Protein AF-L9KVP2-F1 (afdb_monomer_lite)

pLDDT: mean 78.22, std 13.35, range [39.62, 94.56]

Sequence (245 aa):
MLEKPQIRCQQQQQQQQYLAEVAMGKRYFCDYCDRSFQDNLHNRKKHLNGLQHLKAKKVWCQQQQQQQQYLAEVAMGKRYFCDYCDRSFQDNLHNRKKHLNGLQHLKAKKVWYDMFRDAAAILLDEQNKRPCRKFLLTGQCDFGSNCRFSHMSERDLQELSIQVEEERRAREWPVDTPELPEGHLEDWLEKRAKRLSSAPSSRAEPIRATIFQYPVGWPPIQELPPSLRAPPPGGWPLQPRVQWG

Secondary structure (DSSP, 8-state):
---HHHHHHHHHHHHHHHHHHHHH--EEE-TTT--EEE--HHHHHHHHTSHHHHHHHHHHHHHHHHHHHHHHHHHHT-EEEETTTTEEEE--HHHHHHHHTSHHHHHHHHHHHHHT--HHHHHHHHHHSPB-HHHHHHS--TTGGG-SSB---HHHHHHHHHHHHHHHHHHS------------HHHHHHHHHHHHHTS-S----------PPPPTTPPPGGGS-GGGSPPPTT-----S-----

Radius of gyration: 38.3 Å; chains: 1; bounding box: 75×84×81 Å

Structure (mmCIF, N/CA/C/O backbone):
data_AF-L9KVP2-F1
#
_entry.id   AF-L9KVP2-F1
#
loop_
_atom_site.group_PDB
_atom_site.id
_atom_site.type_symbol
_atom_site.label_atom_id
_atom_site.label_alt_id
_atom_site.label_comp_id
_atom_site.label_asym_id
_atom_site.label_entity_id
_atom_site.label_seq_id
_atom_site.pdbx_PDB_ins_code
_atom_site.Cartn_x
_atom_site.Cartn_y
_atom_site.Cartn_z
_atom_site.occupancy
_atom_site.B_iso_or_equiv
_atom_site.auth_seq_id
_atom_site.auth_comp_id
_atom_site.auth_asym_id
_atom_site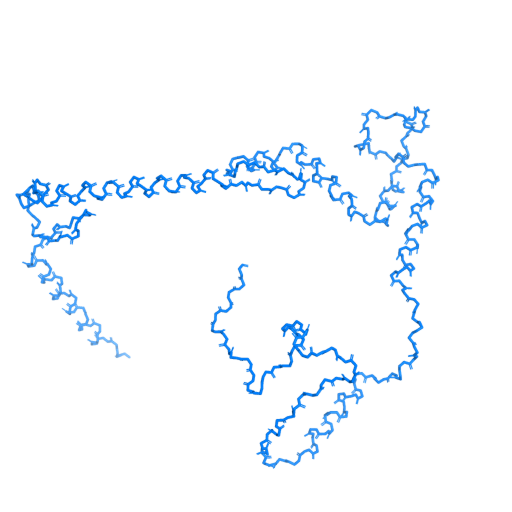.auth_atom_id
_atom_site.pdbx_PDB_model_num
ATOM 1 N N . MET A 1 1 ? 47.294 -45.982 -8.608 1.00 48.59 1 MET A N 1
ATOM 2 C CA . MET A 1 1 ? 48.243 -45.193 -9.433 1.00 48.59 1 MET A CA 1
ATOM 3 C C . MET A 1 1 ? 48.029 -45.424 -10.940 1.00 48.59 1 MET A C 1
ATOM 5 O O . MET A 1 1 ? 48.973 -45.783 -11.631 1.00 48.59 1 MET A O 1
ATOM 9 N N . LEU A 1 2 ? 46.826 -45.203 -11.489 1.00 52.97 2 LEU A N 1
ATOM 10 C CA . LEU A 1 2 ? 46.544 -45.444 -12.919 1.00 52.97 2 LEU A CA 1
ATOM 11 C C . LEU A 1 2 ? 45.488 -44.455 -13.465 1.00 52.97 2 LEU A C 1
ATOM 13 O O . LEU A 1 2 ? 44.390 -44.852 -13.809 1.00 52.97 2 LEU A O 1
ATOM 17 N N . GLU A 1 3 ? 45.813 -43.159 -13.541 1.00 52.47 3 GLU A N 1
ATOM 18 C CA . GLU A 1 3 ? 44.989 -42.139 -14.244 1.00 52.47 3 GLU A CA 1
ATOM 19 C C . GLU A 1 3 ? 45.808 -41.268 -15.221 1.00 52.47 3 GLU A C 1
ATOM 21 O O . GLU A 1 3 ? 45.330 -40.298 -15.799 1.00 52.47 3 GLU A O 1
ATOM 26 N N . LYS A 1 4 ? 47.080 -41.609 -15.449 1.00 57.09 4 LYS A N 1
ATOM 27 C CA . LYS A 1 4 ? 48.008 -40.778 -16.234 1.00 57.09 4 LYS A CA 1
ATOM 28 C C . LYS A 1 4 ? 47.908 -40.880 -17.776 1.00 57.09 4 LYS A C 1
ATOM 30 O O . LYS A 1 4 ? 48.329 -39.913 -18.413 1.00 57.09 4 LYS A O 1
ATOM 35 N N . PRO A 1 5 ? 47.409 -41.961 -18.420 1.00 58.31 5 PRO A N 1
ATOM 36 C CA . PRO A 1 5 ? 47.431 -42.045 -19.887 1.00 58.31 5 PRO A CA 1
ATOM 37 C C . PRO A 1 5 ? 46.291 -41.271 -20.571 1.00 58.31 5 PRO A C 1
ATOM 39 O O . PRO A 1 5 ? 46.521 -40.655 -21.611 1.00 58.31 5 PRO A O 1
ATOM 42 N N . GLN A 1 6 ? 45.095 -41.215 -19.972 1.00 58.62 6 GLN A N 1
ATOM 43 C CA . GLN A 1 6 ? 43.934 -40.525 -20.557 1.00 58.62 6 GLN A CA 1
ATOM 44 C C . GLN A 1 6 ? 44.118 -38.999 -20.583 1.00 58.62 6 GLN A C 1
ATOM 46 O O . GLN A 1 6 ? 43.814 -38.344 -21.579 1.00 58.62 6 GLN A O 1
ATOM 51 N N . ILE A 1 7 ? 44.715 -38.448 -19.521 1.00 60.34 7 ILE A N 1
ATOM 52 C CA . ILE A 1 7 ? 45.006 -37.014 -19.396 1.00 60.34 7 ILE A CA 1
ATOM 53 C C . ILE A 1 7 ? 46.050 -36.577 -20.436 1.00 60.34 7 ILE A C 1
ATOM 55 O O . ILE A 1 7 ? 45.895 -35.522 -21.044 1.00 60.34 7 ILE A O 1
ATOM 59 N N . ARG A 1 8 ? 47.074 -37.399 -20.725 1.00 65.19 8 ARG A N 1
ATOM 60 C CA . ARG A 1 8 ? 48.063 -37.082 -21.777 1.00 65.19 8 ARG A CA 1
ATOM 61 C C . ARG A 1 8 ? 47.457 -37.070 -23.174 1.00 65.19 8 ARG A C 1
ATOM 63 O O . ARG A 1 8 ? 47.829 -36.216 -23.968 1.00 65.19 8 ARG A O 1
ATOM 70 N N . CYS A 1 9 ? 46.534 -37.984 -23.473 1.00 69.62 9 CYS A N 1
ATOM 71 C CA . CYS A 1 9 ? 45.866 -38.024 -24.774 1.00 69.62 9 CYS A CA 1
ATOM 72 C C . CYS A 1 9 ? 44.975 -36.788 -24.985 1.00 69.62 9 CYS A C 1
ATOM 74 O O . CYS A 1 9 ? 45.052 -36.153 -26.036 1.00 69.62 9 CYS A O 1
ATOM 76 N N . GLN A 1 10 ? 44.220 -36.377 -23.958 1.00 74.50 10 GLN A N 1
ATOM 77 C CA . GLN A 1 10 ? 43.466 -35.118 -23.993 1.00 74.50 10 GLN A CA 1
ATOM 78 C C . GLN A 1 10 ? 44.378 -33.899 -24.141 1.00 74.50 10 GLN A C 1
ATOM 80 O O . GLN A 1 10 ? 44.091 -33.011 -24.939 1.00 74.50 10 GLN A O 1
ATOM 85 N N . GLN A 1 11 ? 45.497 -33.865 -23.418 1.00 79.00 11 GLN A N 1
ATOM 86 C CA . GLN A 1 11 ? 46.445 -32.755 -23.486 1.00 79.00 11 GLN A CA 1
ATOM 87 C C . GLN A 1 11 ? 47.134 -32.679 -24.859 1.00 79.00 11 GLN A C 1
ATOM 89 O O . GLN A 1 11 ? 47.330 -31.590 -25.390 1.00 79.00 11 GLN A O 1
ATOM 94 N N . GLN A 1 12 ? 47.418 -33.826 -25.482 1.00 78.56 12 GLN A N 1
ATOM 95 C CA . GLN A 1 12 ? 47.959 -33.909 -26.838 1.00 78.56 12 GLN A CA 1
ATOM 96 C C . GLN A 1 12 ? 46.925 -33.506 -27.901 1.00 78.56 12 GLN A C 1
ATOM 98 O O . GLN A 1 12 ? 47.279 -32.792 -28.837 1.00 78.56 12 GLN A O 1
ATOM 103 N N . GLN A 1 13 ? 45.650 -33.882 -27.744 1.00 80.19 13 GLN A N 1
ATOM 104 C CA . GLN A 1 13 ? 44.563 -33.396 -28.605 1.00 80.19 13 GLN A CA 1
ATOM 105 C C . GLN A 1 13 ? 44.370 -31.881 -28.484 1.00 80.19 13 GLN A C 1
ATOM 107 O O . GLN A 1 13 ? 44.275 -31.205 -29.505 1.00 80.19 13 GLN A O 1
ATOM 112 N N . GLN A 1 14 ? 44.376 -31.331 -27.267 1.00 78.88 14 GLN A N 1
ATOM 113 C CA . GLN A 1 14 ? 44.303 -29.882 -27.045 1.00 78.88 14 GLN A CA 1
ATOM 114 C C . GLN A 1 14 ? 45.510 -29.156 -27.646 1.00 78.88 14 GLN A C 1
ATOM 116 O O . GLN A 1 14 ? 45.356 -28.104 -28.260 1.00 78.88 14 GLN A O 1
ATOM 121 N N . GLN A 1 15 ? 46.710 -29.730 -27.530 1.00 78.81 15 GLN A N 1
ATOM 122 C CA . GLN A 1 15 ? 47.916 -29.159 -28.124 1.00 78.81 15 GLN A CA 1
ATOM 123 C C . GLN A 1 15 ? 47.862 -29.189 -29.658 1.00 78.81 15 GLN A C 1
ATOM 125 O O . GLN A 1 15 ? 48.240 -28.212 -30.298 1.00 78.81 15 GLN A O 1
ATOM 130 N N . GLN A 1 16 ? 47.345 -30.264 -30.259 1.00 77.69 16 GLN A N 1
ATOM 131 C CA . GLN A 1 16 ? 47.121 -30.344 -31.706 1.00 77.69 16 GLN A CA 1
ATOM 132 C C . GLN A 1 16 ? 46.038 -29.365 -32.183 1.00 77.69 16 GLN A C 1
ATOM 134 O O . GLN A 1 16 ? 46.227 -28.723 -33.214 1.00 77.69 16 GLN A O 1
ATOM 139 N N . GLN A 1 17 ? 44.945 -29.196 -31.430 1.00 75.38 17 GLN A N 1
ATOM 140 C CA . GLN A 1 17 ? 43.909 -28.194 -31.712 1.00 75.38 17 GLN A CA 1
ATOM 141 C C . GLN A 1 17 ? 44.468 -26.770 -31.639 1.00 75.38 17 GLN A C 1
ATOM 143 O O . GLN A 1 17 ? 44.282 -25.997 -32.572 1.00 75.38 17 GLN A O 1
ATOM 148 N N . TYR A 1 18 ? 45.232 -26.450 -30.594 1.00 74.12 18 TYR A N 1
ATOM 149 C CA . TYR A 1 18 ? 45.905 -25.160 -30.454 1.00 74.12 18 TYR A CA 1
ATOM 150 C C . TYR A 1 18 ? 46.890 -24.899 -31.601 1.00 74.12 18 TYR A C 1
ATOM 152 O O . TYR A 1 18 ? 46.884 -23.823 -32.192 1.00 74.12 18 TYR A O 1
ATOM 160 N N . LEU A 1 19 ? 47.707 -25.889 -31.976 1.00 76.00 19 LEU A N 1
ATOM 161 C CA . LEU A 1 19 ? 48.617 -25.765 -33.118 1.00 76.00 19 LEU A CA 1
ATOM 162 C C . LEU A 1 19 ? 47.857 -25.572 -34.441 1.00 76.00 19 LEU A C 1
ATOM 164 O O . LEU A 1 19 ? 48.309 -24.798 -35.282 1.00 76.00 19 LEU A O 1
ATOM 168 N N . ALA A 1 20 ? 46.694 -26.209 -34.614 1.00 70.75 20 ALA A N 1
ATOM 169 C CA . ALA A 1 20 ? 45.824 -26.002 -35.771 1.00 70.75 20 ALA A CA 1
ATOM 170 C C . ALA A 1 20 ? 45.182 -24.599 -35.785 1.00 70.75 20 ALA A C 1
ATOM 172 O O . ALA A 1 20 ? 45.118 -23.967 -36.839 1.00 70.75 20 ALA A O 1
ATOM 173 N N . GLU A 1 21 ? 44.757 -24.073 -34.633 1.00 70.25 21 GLU A N 1
ATOM 174 C CA . GLU A 1 21 ? 44.259 -22.696 -34.490 1.00 70.25 21 GLU A CA 1
ATOM 175 C C . GLU A 1 21 ? 45.354 -21.658 -34.775 1.00 70.25 21 GLU A C 1
ATOM 177 O O . GLU A 1 21 ? 45.121 -20.679 -35.487 1.00 70.25 21 GLU A O 1
ATOM 182 N N . VAL A 1 22 ? 46.572 -21.900 -34.285 1.00 68.06 22 VAL A N 1
ATOM 183 C CA . VAL A 1 22 ? 47.749 -21.066 -34.563 1.00 68.06 22 VAL A CA 1
ATOM 184 C C . VAL A 1 22 ? 48.131 -21.135 -36.048 1.00 68.06 22 VAL A C 1
ATOM 186 O O . VAL A 1 22 ? 48.466 -20.103 -36.632 1.00 68.06 22 VAL A O 1
ATOM 189 N N . ALA A 1 23 ? 48.009 -22.304 -36.688 1.00 66.88 23 ALA A N 1
ATOM 190 C CA . ALA A 1 23 ? 48.272 -22.490 -38.118 1.00 66.88 23 ALA A CA 1
ATOM 191 C C . ALA A 1 23 ? 47.220 -21.826 -39.031 1.00 66.88 23 ALA A C 1
ATOM 193 O O . ALA A 1 23 ? 47.563 -21.370 -40.121 1.00 66.88 23 ALA A O 1
ATOM 194 N N . MET A 1 24 ? 45.955 -21.727 -38.598 1.00 64.88 24 MET A N 1
ATOM 195 C CA . MET A 1 24 ? 44.873 -21.064 -39.350 1.00 64.88 24 MET A CA 1
ATOM 196 C C . MET A 1 24 ? 44.877 -19.526 -39.228 1.00 64.88 24 MET A C 1
ATOM 198 O O . MET A 1 24 ? 44.175 -18.843 -39.982 1.00 64.88 24 MET A O 1
ATOM 202 N N . GLY A 1 25 ? 45.698 -18.966 -38.333 1.00 66.00 25 GLY A N 1
ATOM 203 C CA . GLY A 1 25 ? 45.794 -17.530 -38.076 1.00 66.00 25 GLY A CA 1
ATOM 204 C C . GLY A 1 25 ? 44.587 -16.970 -37.313 1.00 66.00 25 GLY A C 1
ATOM 205 O O . GLY A 1 25 ? 43.509 -17.561 -37.267 1.00 66.00 25 GLY A O 1
ATOM 206 N N . LYS A 1 26 ? 44.750 -15.789 -36.699 1.00 77.75 26 LYS A N 1
ATOM 207 C CA . LYS A 1 26 ? 43.643 -15.102 -36.010 1.00 77.75 26 LYS A CA 1
ATOM 208 C C . LYS A 1 26 ? 42.489 -14.890 -37.002 1.00 77.75 26 LYS A C 1
ATOM 210 O O . LYS A 1 26 ? 42.728 -14.567 -38.167 1.00 77.75 26 LYS A O 1
ATOM 215 N N . ARG A 1 27 ? 41.239 -15.076 -36.565 1.00 82.38 27 ARG A N 1
ATOM 216 C CA . ARG A 1 27 ? 40.033 -14.785 -37.360 1.00 82.38 27 ARG A CA 1
ATOM 217 C C . ARG A 1 27 ? 39.297 -13.594 -36.763 1.00 82.38 27 ARG A C 1
ATOM 219 O O . ARG A 1 27 ? 39.113 -13.521 -35.554 1.00 82.38 27 ARG A O 1
ATOM 226 N N . TYR A 1 28 ? 38.869 -12.672 -37.615 1.00 85.12 28 TYR A N 1
ATOM 227 C CA . TYR A 1 28 ? 38.010 -11.566 -37.224 1.00 85.12 28 TYR A CA 1
ATOM 228 C C . TYR A 1 28 ? 36.552 -12.009 -37.312 1.00 85.12 28 TYR A C 1
ATOM 230 O O . TYR A 1 28 ? 36.138 -12.536 -38.348 1.00 85.12 28 TYR A O 1
ATOM 238 N N . PHE A 1 29 ? 35.796 -11.776 -36.242 1.00 87.56 29 PHE A N 1
ATOM 239 C CA . PHE A 1 29 ? 34.356 -12.000 -36.163 1.00 87.56 29 PHE A CA 1
ATOM 240 C C . PHE A 1 29 ? 33.626 -10.656 -36.195 1.00 87.56 29 PHE A C 1
ATOM 242 O O . PHE A 1 29 ? 34.083 -9.686 -35.591 1.00 87.56 29 PHE A O 1
ATOM 249 N N . CYS A 1 30 ? 32.520 -10.584 -36.932 1.00 85.62 30 CYS A N 1
ATOM 250 C CA . CYS A 1 30 ? 31.735 -9.366 -37.056 1.00 85.62 30 CYS A CA 1
ATOM 251 C C . CYS A 1 30 ? 30.409 -9.460 -36.294 1.00 85.62 30 CYS A C 1
ATOM 253 O O . CYS A 1 30 ? 29.504 -10.162 -36.737 1.00 85.62 30 CYS A O 1
ATOM 255 N N . ASP A 1 31 ? 30.250 -8.631 -35.263 1.00 82.75 31 ASP A N 1
ATOM 256 C CA . ASP A 1 31 ? 29.069 -8.595 -34.379 1.00 82.75 31 ASP A CA 1
ATOM 257 C C . ASP A 1 31 ? 27.748 -8.189 -35.067 1.00 82.75 31 ASP A C 1
ATOM 259 O O . ASP A 1 31 ? 26.675 -8.298 -34.483 1.00 82.75 31 ASP A O 1
ATOM 263 N N . TYR A 1 32 ? 27.810 -7.688 -36.306 1.00 82.94 32 TYR A N 1
ATOM 264 C CA . TYR A 1 32 ? 26.637 -7.227 -37.061 1.00 82.94 32 TYR A CA 1
ATOM 265 C C . TYR A 1 32 ? 26.100 -8.260 -38.057 1.00 82.94 32 TYR A C 1
ATOM 267 O O . TYR A 1 32 ? 24.998 -8.088 -38.575 1.00 82.94 32 TYR A O 1
ATOM 275 N N . CYS A 1 33 ? 26.897 -9.266 -38.428 1.00 84.06 33 CYS A N 1
ATOM 276 C CA . CYS A 1 33 ? 26.514 -10.209 -39.487 1.00 84.06 33 CYS A CA 1
ATOM 277 C C . CYS A 1 33 ? 27.075 -11.627 -39.318 1.00 84.06 33 CYS A C 1
ATOM 279 O O . CYS A 1 33 ? 26.998 -12.413 -40.262 1.00 84.06 33 CYS A O 1
ATOM 281 N N . ASP A 1 34 ? 27.683 -11.925 -38.166 1.00 79.44 34 ASP A N 1
ATOM 282 C CA . ASP A 1 34 ? 28.222 -13.226 -37.742 1.00 79.44 34 ASP A CA 1
ATOM 283 C C . ASP A 1 34 ? 29.207 -13.895 -38.718 1.00 79.44 34 ASP A C 1
ATOM 285 O O . ASP A 1 34 ? 29.525 -15.083 -38.624 1.00 79.44 34 ASP A O 1
ATOM 289 N N . ARG A 1 35 ? 29.747 -13.129 -39.675 1.00 83.62 35 ARG A N 1
ATOM 290 C CA . ARG A 1 35 ? 30.755 -13.615 -40.622 1.00 83.62 35 ARG A CA 1
ATOM 291 C C . ARG A 1 35 ? 32.133 -13.596 -39.980 1.00 83.62 35 ARG A C 1
ATOM 293 O O . ARG A 1 35 ? 32.543 -12.593 -39.399 1.00 83.62 35 ARG A O 1
ATOM 300 N N . SER A 1 36 ? 32.876 -14.683 -40.179 1.00 86.88 36 SER A N 1
ATOM 301 C CA . SER A 1 36 ? 34.259 -14.814 -39.728 1.00 86.88 36 SER A CA 1
ATOM 302 C C . SER A 1 36 ? 35.227 -15.007 -40.893 1.00 86.88 36 SER A C 1
ATOM 304 O O . SER A 1 36 ? 35.016 -15.839 -41.776 1.00 86.88 36 SER A O 1
ATOM 306 N N . PHE A 1 37 ? 36.330 -14.266 -40.893 1.00 86.81 37 PHE A N 1
ATOM 307 C CA . PHE A 1 37 ? 37.356 -14.322 -41.943 1.00 86.81 37 PHE A CA 1
ATOM 308 C C . PHE A 1 37 ? 38.753 -14.118 -41.356 1.00 86.81 37 PHE A C 1
ATOM 310 O O . PHE A 1 37 ? 38.888 -13.784 -40.183 1.00 86.81 37 PHE A O 1
ATOM 317 N N . GLN A 1 38 ? 39.798 -14.344 -42.151 1.00 86.62 38 GLN A N 1
ATOM 318 C CA . GLN A 1 38 ? 41.177 -14.205 -41.684 1.00 86.62 38 GLN A CA 1
ATOM 319 C C . GLN A 1 38 ? 41.476 -12.767 -41.250 1.00 86.62 38 GLN A C 1
ATOM 321 O O . GLN A 1 38 ? 41.193 -11.806 -41.979 1.00 86.62 38 GLN A O 1
ATOM 326 N N . ASP A 1 39 ? 42.050 -12.641 -40.061 1.00 82.25 39 ASP A N 1
ATOM 327 C CA . ASP A 1 39 ? 42.182 -11.396 -39.333 1.00 82.25 39 ASP A CA 1
ATOM 328 C C . ASP A 1 39 ? 43.319 -10.507 -39.851 1.00 82.25 39 ASP A C 1
ATOM 330 O O . ASP A 1 39 ? 44.384 -10.395 -39.251 1.00 82.25 39 ASP A O 1
ATOM 334 N N . ASN A 1 40 ? 43.057 -9.845 -40.975 1.00 85.06 40 ASN A N 1
ATOM 335 C CA . ASN A 1 40 ? 43.957 -8.869 -41.571 1.00 85.06 40 ASN A CA 1
ATOM 336 C C . ASN A 1 40 ? 43.246 -7.523 -41.730 1.00 85.06 40 ASN A C 1
ATOM 338 O O . ASN A 1 40 ? 42.073 -7.466 -42.113 1.00 85.06 40 ASN A O 1
ATOM 342 N N . LEU A 1 41 ? 43.969 -6.419 -41.507 1.00 85.81 41 LEU A N 1
ATOM 343 C CA . LEU A 1 41 ? 43.429 -5.052 -41.587 1.00 85.81 41 LEU A CA 1
ATOM 344 C C . LEU A 1 41 ? 42.720 -4.781 -42.928 1.00 85.81 41 LEU A C 1
ATOM 346 O O . LEU A 1 41 ? 41.655 -4.163 -42.956 1.00 85.81 41 LEU A O 1
ATOM 350 N N . HIS A 1 42 ? 43.288 -5.277 -44.031 1.00 87.62 42 HIS A N 1
ATOM 351 C CA . HIS A 1 42 ? 42.698 -5.177 -45.367 1.00 87.62 42 HIS A CA 1
ATOM 352 C C . HIS A 1 42 ? 41.337 -5.885 -45.448 1.00 87.62 42 HIS A C 1
ATOM 354 O O . HIS A 1 42 ? 40.355 -5.287 -45.887 1.00 87.62 42 HIS A O 1
ATOM 360 N N . ASN A 1 43 ? 41.253 -7.126 -44.959 1.00 84.06 43 ASN A N 1
ATOM 361 C CA . ASN A 1 43 ? 40.024 -7.919 -44.971 1.00 84.06 43 ASN A CA 1
ATOM 362 C C . ASN A 1 43 ? 38.945 -7.292 -44.082 1.00 84.06 43 ASN A C 1
ATOM 364 O O . ASN A 1 43 ? 37.793 -7.195 -44.504 1.00 84.06 43 ASN A O 1
ATOM 368 N N . ARG A 1 44 ? 39.328 -6.785 -42.899 1.00 85.81 44 ARG A N 1
ATOM 369 C CA . ARG A 1 44 ? 38.421 -6.050 -42.004 1.00 85.81 44 ARG A CA 1
ATOM 370 C C . ARG A 1 44 ? 37.843 -4.824 -42.699 1.00 85.81 44 ARG A C 1
ATOM 372 O O . ARG A 1 44 ? 36.629 -4.676 -42.752 1.00 85.81 44 ARG A O 1
ATOM 379 N N . LYS A 1 45 ? 38.693 -3.972 -43.285 1.00 86.50 45 LYS A N 1
ATOM 380 C CA . LYS A 1 45 ? 38.245 -2.762 -43.996 1.00 86.50 45 LYS A CA 1
ATOM 381 C C . LYS A 1 45 ? 37.347 -3.099 -45.185 1.00 86.50 45 LYS A C 1
ATOM 383 O O . LYS A 1 45 ? 36.297 -2.486 -45.340 1.00 86.50 45 LYS A O 1
ATOM 388 N N . LYS A 1 46 ? 37.719 -4.094 -45.996 1.00 88.25 46 LYS A N 1
ATOM 389 C CA . LYS A 1 46 ? 36.917 -4.540 -47.145 1.00 88.25 46 LYS A CA 1
ATOM 390 C C . LYS A 1 46 ? 35.549 -5.073 -46.713 1.00 88.25 46 LYS A C 1
ATOM 392 O O . LYS A 1 46 ? 34.553 -4.792 -47.372 1.00 88.25 46 LYS A O 1
ATOM 397 N N . HIS A 1 47 ? 35.496 -5.807 -45.604 1.00 88.25 47 HIS A N 1
ATOM 398 C CA . HIS A 1 47 ? 34.251 -6.301 -45.032 1.00 88.25 47 HIS A CA 1
ATOM 399 C C . HIS A 1 47 ? 33.382 -5.165 -44.477 1.00 88.25 47 HIS A C 1
ATOM 401 O O . HIS A 1 47 ? 32.239 -5.033 -44.901 1.00 88.25 47 HIS A O 1
ATOM 407 N N . LEU A 1 48 ? 33.931 -4.320 -43.594 1.00 85.12 48 LEU A N 1
ATOM 408 C CA . LEU A 1 48 ? 33.212 -3.218 -42.938 1.00 85.12 48 LEU A CA 1
ATOM 409 C C . LEU A 1 48 ? 32.675 -2.183 -43.942 1.00 85.12 48 LEU A C 1
ATOM 411 O O . LEU A 1 48 ? 31.583 -1.650 -43.757 1.00 85.12 48 LEU A O 1
ATOM 415 N N . ASN A 1 49 ? 33.411 -1.938 -45.030 1.00 87.25 49 ASN A N 1
ATOM 416 C CA . ASN A 1 49 ? 32.992 -1.034 -46.107 1.00 87.25 49 ASN A CA 1
ATOM 417 C C . ASN A 1 49 ? 32.127 -1.727 -47.175 1.00 87.25 49 ASN A C 1
ATOM 419 O O . ASN A 1 49 ? 31.654 -1.082 -48.109 1.00 87.25 49 ASN A O 1
ATOM 423 N N . GLY A 1 50 ? 31.926 -3.043 -47.075 1.00 87.62 50 GLY A N 1
ATOM 424 C CA . GLY A 1 50 ? 31.132 -3.805 -48.025 1.00 87.62 50 GLY A CA 1
ATOM 425 C C . GLY A 1 50 ? 29.646 -3.468 -47.919 1.00 87.62 50 GLY A C 1
ATOM 426 O O . GLY A 1 50 ? 29.085 -3.397 -46.826 1.00 87.62 50 GLY A O 1
ATOM 427 N N . LEU A 1 51 ? 28.968 -3.346 -49.063 1.00 87.06 51 LEU A N 1
ATOM 428 C CA . LEU A 1 51 ? 27.529 -3.047 -49.124 1.00 87.06 51 LEU A CA 1
ATOM 429 C C . LEU A 1 51 ? 26.675 -4.025 -48.301 1.00 87.06 51 LEU A C 1
ATOM 431 O O . LEU A 1 51 ? 25.695 -3.614 -47.687 1.00 87.06 51 LEU A O 1
ATOM 435 N N . GLN A 1 52 ? 27.048 -5.309 -48.265 1.00 83.25 52 GLN A N 1
ATOM 436 C CA . GLN A 1 52 ? 26.349 -6.320 -47.463 1.00 83.25 52 GLN A CA 1
ATOM 437 C C . GLN A 1 52 ? 26.483 -6.054 -45.957 1.00 83.25 52 GLN A C 1
ATOM 439 O O . GLN A 1 52 ? 25.487 -6.130 -45.244 1.00 83.25 52 GLN A O 1
ATOM 444 N N . HIS A 1 53 ? 27.677 -5.683 -45.483 1.00 87.44 53 HIS A N 1
ATOM 445 C CA . HIS A 1 53 ? 27.895 -5.332 -44.080 1.00 87.44 53 HIS A CA 1
ATOM 446 C C . HIS A 1 53 ? 27.168 -4.033 -43.719 1.00 87.44 53 HIS A C 1
ATOM 448 O O . HIS A 1 53 ? 26.485 -3.981 -42.705 1.00 87.44 53 HIS A O 1
ATOM 454 N N . LEU A 1 54 ? 27.236 -3.001 -44.566 1.00 87.12 54 LEU A N 1
ATOM 455 C CA . LEU A 1 54 ? 26.536 -1.734 -44.327 1.00 87.12 54 LEU A CA 1
ATOM 456 C C . LEU A 1 54 ? 25.010 -1.914 -44.259 1.00 87.12 54 LEU A C 1
ATOM 458 O O . LEU A 1 54 ? 24.359 -1.287 -43.425 1.00 87.12 54 LEU A O 1
ATOM 462 N N . LYS A 1 55 ? 24.435 -2.787 -45.100 1.00 87.25 55 LYS A N 1
ATOM 463 C CA . LYS A 1 55 ? 23.012 -3.159 -45.028 1.00 87.25 55 LYS A CA 1
ATOM 464 C C . LYS A 1 55 ? 22.689 -3.901 -43.730 1.00 87.25 55 LYS A C 1
ATOM 466 O O . LYS A 1 55 ? 21.761 -3.497 -43.037 1.00 87.25 55 LYS A O 1
ATOM 471 N N . ALA A 1 56 ? 23.474 -4.921 -43.377 1.00 85.44 56 ALA A N 1
ATOM 472 C CA . ALA A 1 56 ? 23.297 -5.667 -42.130 1.00 85.44 56 ALA A CA 1
ATOM 473 C C . ALA A 1 56 ? 23.405 -4.750 -40.899 1.00 85.44 56 ALA A C 1
ATOM 475 O O . ALA A 1 56 ? 22.538 -4.773 -40.034 1.00 85.44 56 ALA A O 1
ATOM 476 N N . LYS A 1 57 ? 24.391 -3.846 -40.880 1.00 85.88 57 LYS A N 1
ATOM 477 C CA . LYS A 1 57 ? 24.585 -2.847 -39.825 1.00 85.88 57 LYS A CA 1
ATOM 478 C C . LYS A 1 57 ? 23.396 -1.894 -39.687 1.00 85.88 57 LYS A C 1
ATOM 480 O O . LYS A 1 57 ? 23.006 -1.581 -38.566 1.00 85.88 57 LYS A O 1
ATOM 485 N N . LYS A 1 58 ? 22.804 -1.437 -40.800 1.00 87.62 58 LYS A N 1
ATOM 486 C CA . LYS A 1 58 ? 21.593 -0.595 -40.770 1.00 87.62 58 LYS A CA 1
ATOM 487 C C . LYS A 1 58 ? 20.401 -1.336 -40.164 1.00 87.62 58 LYS A C 1
ATOM 489 O O . LYS A 1 58 ? 19.745 -0.777 -39.294 1.00 87.62 58 LYS A O 1
ATOM 494 N N . VAL A 1 59 ? 20.158 -2.579 -40.588 1.00 88.50 59 VAL A N 1
ATOM 495 C CA . VAL A 1 59 ? 19.067 -3.412 -40.051 1.00 88.50 59 VAL A CA 1
ATOM 496 C C . VAL A 1 59 ? 19.281 -3.688 -38.566 1.00 88.50 59 VAL A C 1
ATOM 498 O O . VAL A 1 59 ? 18.373 -3.476 -37.773 1.00 88.50 59 VAL A O 1
ATOM 501 N N . TRP A 1 60 ? 20.494 -4.074 -38.175 1.00 87.69 60 TRP A N 1
ATOM 502 C CA . TRP A 1 60 ? 20.851 -4.328 -36.780 1.00 87.69 60 TRP A CA 1
ATOM 503 C C . TRP A 1 60 ? 20.656 -3.084 -35.901 1.00 87.69 60 TRP A C 1
ATOM 505 O O . TRP A 1 60 ? 20.054 -3.166 -34.835 1.00 87.69 60 TRP A O 1
ATOM 515 N N . CYS A 1 61 ? 21.080 -1.906 -36.374 1.00 86.62 61 CYS A N 1
ATOM 516 C CA . CYS A 1 61 ? 20.897 -0.644 -35.653 1.00 86.62 61 CYS A CA 1
ATOM 517 C C . CYS A 1 61 ? 19.412 -0.257 -35.526 1.00 86.62 61 CYS A C 1
ATOM 519 O O . CYS A 1 61 ? 18.972 0.142 -34.450 1.00 86.62 61 CYS A O 1
ATOM 521 N N . GLN A 1 62 ? 18.623 -0.443 -36.590 1.00 89.75 62 GLN A N 1
ATOM 522 C CA . GLN A 1 62 ? 17.176 -0.214 -36.573 1.00 89.75 62 GLN A CA 1
ATOM 523 C C . GLN A 1 62 ? 16.454 -1.181 -35.621 1.00 89.75 62 GLN A C 1
ATOM 525 O O . GLN A 1 62 ? 15.600 -0.761 -34.842 1.00 89.75 62 GLN A O 1
ATOM 530 N N . GLN A 1 63 ? 16.822 -2.463 -35.644 1.00 89.00 63 GLN A N 1
ATOM 531 C CA . GLN A 1 63 ? 16.270 -3.491 -34.763 1.00 89.00 63 GLN A CA 1
ATOM 532 C C . GLN A 1 63 ? 16.604 -3.205 -33.296 1.00 89.00 63 GLN A C 1
ATOM 534 O O . GLN A 1 63 ? 15.737 -3.319 -32.432 1.00 89.00 63 GLN A O 1
ATOM 539 N N . GLN A 1 64 ? 17.831 -2.769 -33.008 1.00 86.19 64 GLN A N 1
ATOM 540 C CA . GLN A 1 64 ? 18.219 -2.406 -31.650 1.00 86.19 64 GLN A CA 1
ATOM 541 C C . GLN A 1 64 ? 17.495 -1.146 -31.157 1.00 86.19 64 GLN A C 1
ATOM 543 O O . GLN A 1 64 ? 17.116 -1.081 -29.989 1.00 86.19 64 GLN A O 1
ATOM 548 N N . GLN A 1 65 ? 17.230 -0.178 -32.039 1.00 88.44 65 GLN A N 1
ATOM 549 C CA . GLN A 1 65 ? 16.418 0.992 -31.703 1.00 88.44 65 GLN A CA 1
ATOM 550 C C . GLN A 1 65 ? 14.960 0.612 -31.402 1.00 88.44 65 GLN A C 1
ATOM 552 O O . GLN A 1 65 ? 14.419 1.065 -30.395 1.00 88.44 65 GLN A O 1
ATOM 557 N N . GLN A 1 66 ? 14.350 -0.266 -32.208 1.00 86.94 66 GLN A N 1
ATOM 558 C CA . GLN A 1 66 ? 13.006 -0.799 -31.938 1.00 86.94 66 GLN A CA 1
ATOM 559 C C . GLN A 1 66 ? 12.954 -1.574 -30.616 1.00 86.94 66 GLN A C 1
ATOM 561 O O . GLN A 1 66 ? 12.021 -1.403 -29.836 1.00 86.94 66 GLN A O 1
ATOM 566 N N . GLN A 1 67 ? 13.976 -2.382 -30.319 1.00 86.25 67 GLN A N 1
ATOM 567 C CA . GLN A 1 67 ? 14.059 -3.118 -29.058 1.00 86.25 67 GLN A CA 1
ATOM 568 C C . GLN A 1 67 ? 14.183 -2.175 -27.852 1.00 86.25 67 GLN A C 1
ATOM 570 O O . GLN A 1 67 ? 13.523 -2.391 -26.838 1.00 86.25 67 GLN A O 1
ATOM 575 N N . GLN A 1 68 ? 14.991 -1.115 -27.955 1.00 83.69 68 GLN A N 1
ATOM 576 C CA . GLN A 1 68 ? 15.098 -0.101 -26.902 1.00 83.69 68 GLN A CA 1
ATOM 577 C C . GLN A 1 68 ? 13.789 0.674 -26.711 1.00 83.69 68 GLN A C 1
ATOM 579 O O . GLN A 1 68 ? 13.400 0.912 -25.570 1.00 83.69 68 GLN A O 1
ATOM 584 N N . GLN A 1 69 ? 13.092 1.025 -27.796 1.00 83.25 69 GLN A N 1
ATOM 585 C CA . GLN A 1 69 ? 11.773 1.663 -27.733 1.00 83.25 69 GLN A CA 1
ATOM 586 C C . GLN A 1 69 ? 10.746 0.756 -27.047 1.00 83.25 69 GLN A C 1
ATOM 588 O O . GLN A 1 69 ? 10.117 1.189 -26.088 1.00 83.25 69 GLN A O 1
ATOM 593 N N . TYR A 1 70 ? 10.660 -0.518 -27.438 1.00 82.94 70 TYR A N 1
ATOM 594 C CA . TYR A 1 70 ? 9.786 -1.501 -26.791 1.00 82.94 70 TYR A CA 1
ATOM 595 C C . TYR A 1 70 ? 10.092 -1.656 -25.294 1.00 82.94 70 TYR A C 1
ATOM 597 O O . TYR A 1 70 ? 9.189 -1.626 -24.461 1.00 82.94 70 TYR A O 1
ATOM 605 N N . LEU A 1 71 ? 11.371 -1.776 -24.919 1.00 81.88 71 LEU A N 1
ATOM 606 C CA . LEU A 1 71 ? 11.765 -1.861 -23.510 1.00 81.88 71 LEU A CA 1
ATOM 607 C C . LEU A 1 71 ? 11.417 -0.583 -22.735 1.00 81.88 71 LEU A C 1
ATOM 609 O O . LEU A 1 71 ? 11.006 -0.675 -21.579 1.00 81.88 71 LEU A O 1
ATOM 613 N N . ALA A 1 72 ? 11.552 0.591 -23.354 1.00 76.00 72 ALA A N 1
ATOM 614 C CA . ALA A 1 72 ? 11.166 1.862 -22.753 1.00 76.00 72 ALA A CA 1
ATOM 615 C C . ALA A 1 72 ? 9.641 1.979 -22.585 1.00 76.00 72 ALA A C 1
ATOM 617 O O . ALA A 1 72 ? 9.188 2.383 -21.517 1.00 76.00 72 ALA A O 1
ATOM 618 N N . GLU A 1 73 ? 8.848 1.572 -23.577 1.00 73.75 73 GLU A N 1
ATOM 619 C CA . GLU A 1 73 ? 7.380 1.520 -23.501 1.00 73.75 73 GLU A CA 1
ATOM 620 C C . GLU A 1 73 ? 6.909 0.563 -22.398 1.00 73.75 73 GLU A C 1
ATOM 622 O O . GLU A 1 73 ? 6.109 0.936 -21.536 1.00 73.75 73 GLU A O 1
ATOM 627 N N . VAL A 1 74 ? 7.480 -0.644 -22.350 1.00 69.38 74 VAL A N 1
ATOM 628 C CA . VAL A 1 74 ? 7.205 -1.635 -21.300 1.00 69.38 74 VAL A CA 1
ATOM 629 C C . VAL A 1 74 ? 7.643 -1.128 -19.922 1.00 69.38 74 VAL A C 1
ATOM 631 O O . VAL A 1 74 ? 6.985 -1.423 -18.925 1.00 69.38 74 VAL A O 1
ATOM 634 N N . ALA A 1 75 ? 8.726 -0.355 -19.829 1.00 64.81 75 ALA A N 1
ATOM 635 C CA . ALA A 1 75 ? 9.167 0.252 -18.574 1.00 64.81 75 ALA A CA 1
ATOM 636 C C . ALA A 1 75 ? 8.272 1.425 -18.133 1.00 64.81 75 ALA A C 1
ATOM 638 O O . ALA A 1 75 ? 8.002 1.558 -16.940 1.00 64.81 75 ALA A O 1
ATOM 639 N N . MET A 1 76 ? 7.766 2.244 -19.064 1.00 64.44 76 MET A N 1
ATOM 640 C CA . MET A 1 76 ? 6.857 3.358 -18.755 1.00 64.44 76 MET A CA 1
ATOM 641 C C . MET A 1 76 ? 5.480 2.896 -18.253 1.00 64.44 76 MET A C 1
ATOM 643 O O . MET A 1 76 ? 4.811 3.653 -17.552 1.00 64.44 76 MET A O 1
ATOM 647 N N . GLY A 1 77 ? 5.071 1.660 -18.558 1.00 63.94 77 GLY A N 1
ATOM 648 C CA . GLY A 1 77 ? 3.797 1.084 -18.113 1.00 63.94 77 GLY A CA 1
ATOM 649 C C . GLY A 1 77 ? 3.811 0.418 -16.731 1.00 63.94 77 GLY A C 1
ATOM 650 O O . GLY A 1 77 ? 2.742 0.121 -16.194 1.00 63.94 77 GLY A O 1
ATOM 651 N N . LYS A 1 78 ? 4.980 0.174 -16.121 1.00 76.00 78 LYS A N 1
ATOM 652 C CA . LYS A 1 78 ? 5.041 -0.486 -14.806 1.00 76.00 78 LYS A CA 1
ATOM 653 C C . LYS A 1 78 ? 4.679 0.524 -13.723 1.00 76.00 78 LYS A C 1
ATOM 655 O O . LYS A 1 78 ? 5.387 1.506 -13.506 1.00 76.00 78 LYS A O 1
ATOM 660 N N . ARG A 1 79 ? 3.542 0.312 -13.063 1.00 84.75 79 ARG A N 1
ATOM 661 C CA . ARG A 1 79 ? 3.087 1.114 -11.922 1.00 84.75 79 ARG A CA 1
ATOM 662 C C . ARG A 1 79 ? 3.236 0.306 -10.645 1.00 84.75 79 ARG A C 1
ATOM 664 O O . ARG A 1 79 ? 2.825 -0.846 -10.592 1.00 84.75 79 ARG A O 1
ATOM 671 N N . TYR A 1 80 ? 3.803 0.930 -9.622 1.00 89.31 80 TYR A N 1
ATOM 672 C CA . TYR A 1 80 ? 3.901 0.361 -8.293 1.00 89.31 80 TYR A CA 1
ATOM 673 C C . TYR A 1 80 ? 2.624 0.675 -7.529 1.00 89.31 80 TYR A C 1
ATOM 675 O O . TYR A 1 80 ? 2.253 1.847 -7.409 1.00 89.31 80 TYR A O 1
ATOM 683 N N . PHE A 1 81 ? 1.986 -0.363 -6.999 1.00 92.75 81 PHE A N 1
ATOM 684 C CA . PHE A 1 81 ? 0.869 -0.249 -6.073 1.00 92.75 81 PHE A CA 1
ATOM 685 C C . PHE A 1 81 ? 1.350 -0.486 -4.642 1.00 92.75 81 PHE A C 1
ATOM 687 O O . PHE A 1 81 ? 2.186 -1.353 -4.392 1.00 92.75 81 PHE A O 1
ATOM 694 N N . CYS A 1 82 ? 0.845 0.314 -3.707 1.00 94.50 82 CYS A N 1
ATOM 695 C CA . CYS A 1 82 ? 1.115 0.155 -2.287 1.00 94.50 82 CYS A CA 1
ATOM 696 C C . CYS A 1 82 ? -0.169 -0.188 -1.532 1.00 94.50 82 CYS A C 1
ATOM 698 O O . CYS A 1 82 ? -1.019 0.689 -1.378 1.00 94.50 82 CYS A O 1
ATOM 700 N N . ASP A 1 83 ? -0.241 -1.400 -0.984 1.00 92.88 83 ASP A N 1
ATOM 701 C CA . ASP A 1 83 ? -1.417 -1.921 -0.266 1.00 92.88 83 ASP A CA 1
ATOM 702 C C . ASP A 1 83 ? -1.716 -1.176 1.045 1.00 92.88 83 ASP A C 1
ATOM 704 O O . ASP A 1 83 ? -2.844 -1.135 1.514 1.00 92.88 83 ASP A O 1
ATOM 708 N N . TYR A 1 84 ? -0.708 -0.542 1.649 1.00 93.12 84 TYR A N 1
ATOM 709 C CA . TYR A 1 84 ? -0.894 0.225 2.885 1.00 93.12 84 TYR A CA 1
ATOM 710 C C . TYR A 1 84 ? -1.533 1.596 2.657 1.00 93.12 84 TYR A C 1
ATOM 712 O O . TYR A 1 84 ? -1.947 2.251 3.609 1.00 93.12 84 TYR A O 1
ATOM 720 N N . CYS A 1 85 ? -1.480 2.107 1.426 1.00 92.94 85 CYS A N 1
ATOM 721 C CA . CYS A 1 85 ? -1.861 3.484 1.113 1.00 92.94 85 CYS A CA 1
ATOM 722 C C . CYS A 1 85 ? -2.870 3.589 -0.033 1.00 92.94 85 CYS A C 1
ATOM 724 O O . CYS A 1 85 ? -3.239 4.714 -0.367 1.00 92.94 85 CYS A O 1
ATOM 726 N N . ASP A 1 86 ? -3.207 2.476 -0.690 1.00 90.38 86 ASP A N 1
ATOM 727 C CA . ASP A 1 86 ? -4.012 2.389 -1.915 1.00 90.38 86 ASP A CA 1
ATOM 728 C C . ASP A 1 86 ? -3.566 3.350 -3.027 1.00 90.38 86 ASP A C 1
ATOM 730 O O . ASP A 1 86 ? -4.351 3.864 -3.826 1.00 90.38 86 ASP A O 1
ATOM 734 N N . ARG A 1 87 ? -2.257 3.622 -3.092 1.00 88.12 87 ARG A N 1
ATOM 735 C CA . ARG A 1 87 ? -1.673 4.555 -4.063 1.00 88.12 87 ARG A CA 1
ATOM 736 C C . ARG A 1 87 ? -0.888 3.810 -5.118 1.00 88.12 87 ARG A C 1
ATOM 738 O O . ARG A 1 87 ? 0.015 3.037 -4.814 1.00 88.12 87 ARG A O 1
ATOM 745 N N . SER A 1 88 ? -1.201 4.141 -6.364 1.00 91.25 88 SER A N 1
ATOM 746 C CA . SER A 1 88 ? -0.476 3.672 -7.533 1.00 91.25 88 SER A CA 1
ATOM 747 C C . SER A 1 88 ? 0.344 4.808 -8.149 1.00 91.25 88 SER A C 1
ATOM 749 O O . SER A 1 88 ? -0.203 5.862 -8.486 1.00 91.25 88 SER A O 1
ATOM 751 N N . PHE A 1 89 ? 1.640 4.598 -8.358 1.00 88.81 89 PHE A N 1
ATOM 752 C CA . PHE A 1 89 ? 2.541 5.569 -8.995 1.00 88.81 89 PHE A CA 1
ATOM 753 C C . PHE A 1 89 ? 3.491 4.872 -9.970 1.00 88.81 89 PHE A C 1
ATOM 755 O O . PHE A 1 89 ? 3.511 3.651 -10.048 1.00 88.81 89 PHE A O 1
ATOM 762 N N . GLN A 1 90 ? 4.250 5.629 -10.761 1.00 89.12 90 GLN A N 1
ATOM 763 C CA . GLN A 1 90 ? 5.207 5.049 -11.705 1.00 89.12 90 GLN A CA 1
ATOM 764 C C . GLN A 1 90 ? 6.275 4.233 -10.962 1.00 89.12 90 GLN A C 1
ATOM 766 O O . GLN A 1 90 ? 6.948 4.766 -10.070 1.00 89.12 90 GLN A O 1
ATOM 771 N N . ASP A 1 91 ? 6.419 2.957 -11.328 1.00 84.75 91 ASP A N 1
ATOM 772 C CA . ASP A 1 91 ? 7.334 2.032 -10.668 1.00 84.75 91 ASP A CA 1
ATOM 773 C C . ASP A 1 91 ? 8.776 2.369 -11.034 1.00 84.75 91 ASP A C 1
ATOM 775 O O . ASP A 1 91 ? 9.273 2.095 -12.126 1.00 84.75 91 ASP A O 1
ATOM 779 N N . ASN A 1 92 ? 9.442 3.022 -10.094 1.00 85.38 92 ASN A N 1
ATOM 780 C CA . ASN A 1 92 ? 10.863 3.279 -10.140 1.00 85.38 92 ASN A CA 1
ATOM 781 C C . ASN A 1 92 ? 11.411 3.021 -8.738 1.00 85.38 92 ASN A C 1
ATOM 783 O O . ASN A 1 92 ? 10.799 3.434 -7.747 1.00 85.38 92 ASN A O 1
ATOM 787 N N . LEU A 1 93 ? 12.574 2.376 -8.642 1.00 87.12 93 LEU A N 1
ATOM 788 C CA . LEU A 1 93 ? 13.201 2.017 -7.369 1.00 87.12 93 LEU A CA 1
ATOM 789 C C . LEU A 1 93 ? 13.321 3.226 -6.428 1.00 87.12 93 LEU A C 1
ATOM 791 O O . LEU A 1 93 ? 13.041 3.129 -5.231 1.00 87.12 93 LEU A O 1
ATOM 795 N N . HIS A 1 94 ? 13.680 4.386 -6.983 1.00 88.56 94 HIS A N 1
ATOM 796 C CA . HIS A 1 94 ? 13.768 5.645 -6.242 1.00 88.56 94 HIS A CA 1
ATOM 797 C C . HIS A 1 94 ? 12.412 6.109 -5.707 1.00 88.56 94 HIS A C 1
ATOM 799 O O . HIS A 1 94 ? 12.290 6.437 -4.526 1.00 88.56 94 HIS A O 1
ATOM 805 N N . ASN A 1 95 ? 11.383 6.095 -6.557 1.00 89.00 95 ASN A N 1
ATOM 806 C CA . ASN A 1 95 ? 10.027 6.502 -6.188 1.00 89.00 95 ASN A CA 1
ATOM 807 C C . ASN A 1 95 ? 9.457 5.574 -5.116 1.00 89.00 95 ASN A C 1
ATOM 809 O O . ASN A 1 95 ? 8.908 6.048 -4.123 1.00 89.00 95 ASN A O 1
ATOM 813 N N . ARG A 1 96 ? 9.665 4.260 -5.265 1.00 91.31 96 ARG A N 1
ATOM 814 C CA . ARG A 1 96 ? 9.249 3.254 -4.287 1.00 91.31 96 ARG A CA 1
ATOM 815 C C . ARG A 1 96 ? 9.921 3.485 -2.941 1.00 91.31 96 ARG A C 1
ATOM 817 O O . ARG A 1 96 ? 9.237 3.561 -1.925 1.00 91.31 96 ARG A O 1
ATOM 824 N N . LYS A 1 97 ? 11.245 3.664 -2.920 1.00 92.25 97 LYS A N 1
ATOM 825 C CA . LYS A 1 97 ? 11.991 3.910 -1.677 1.00 92.25 97 LYS A CA 1
ATOM 826 C C . LYS A 1 97 ? 11.551 5.206 -0.996 1.00 92.25 97 LYS A C 1
ATOM 828 O O . LYS A 1 97 ? 11.352 5.218 0.218 1.00 92.25 97 LYS A O 1
ATOM 833 N N . LYS A 1 98 ? 11.362 6.284 -1.763 1.00 93.81 98 LYS A N 1
ATOM 834 C CA . LYS A 1 98 ? 10.840 7.554 -1.237 1.00 93.81 98 LYS A CA 1
ATOM 835 C C . LYS A 1 98 ? 9.426 7.413 -0.682 1.00 93.81 98 LYS A C 1
ATOM 837 O O . LYS A 1 98 ? 9.141 7.983 0.365 1.00 93.81 98 LYS A O 1
ATOM 842 N N . HIS A 1 99 ? 8.566 6.655 -1.357 1.00 94.50 99 HIS A N 1
ATOM 843 C CA . HIS A 1 99 ? 7.219 6.377 -0.881 1.00 94.50 99 HIS A CA 1
ATOM 844 C C . HIS A 1 99 ? 7.249 5.601 0.442 1.00 94.50 99 HIS A C 1
ATOM 846 O O . HIS A 1 99 ? 6.707 6.093 1.424 1.00 94.50 99 HIS A O 1
ATOM 852 N N . LEU A 1 100 ? 7.939 4.454 0.493 1.00 93.56 100 LEU A N 1
ATOM 853 C CA . LEU A 1 100 ? 7.985 3.570 1.667 1.00 93.56 100 LEU A CA 1
ATOM 854 C C . LEU A 1 100 ? 8.598 4.241 2.908 1.00 93.56 100 LEU A C 1
ATOM 856 O O . LEU A 1 100 ? 8.139 4.018 4.023 1.00 93.56 100 LEU A O 1
ATOM 860 N N . ASN A 1 101 ? 9.608 5.093 2.724 1.00 94.00 101 ASN A N 1
ATOM 861 C CA . ASN A 1 101 ? 10.238 5.822 3.831 1.00 94.00 101 ASN A CA 1
ATOM 862 C C . ASN A 1 101 ? 9.533 7.148 4.165 1.00 94.00 101 ASN A C 1
ATOM 864 O O . ASN A 1 101 ? 9.937 7.852 5.090 1.00 94.00 101 ASN A O 1
ATOM 868 N N . GLY A 1 102 ? 8.507 7.530 3.403 1.00 93.88 102 GLY A N 1
ATOM 869 C CA . GLY A 1 102 ? 7.780 8.772 3.618 1.00 93.88 102 GLY A CA 1
ATOM 870 C C . GLY A 1 102 ? 6.910 8.710 4.872 1.00 93.88 102 GLY A C 1
ATOM 871 O O . GLY A 1 102 ? 6.240 7.713 5.131 1.00 93.88 102 GLY A O 1
ATOM 872 N N . LEU A 1 103 ? 6.828 9.820 5.614 1.00 93.25 103 LEU A N 1
ATOM 873 C CA . LEU A 1 103 ? 5.977 9.921 6.810 1.00 93.25 103 LEU A CA 1
ATOM 874 C C . LEU A 1 103 ? 4.508 9.580 6.527 1.00 93.25 103 LEU A C 1
ATOM 876 O O . LEU A 1 103 ? 3.835 9.012 7.378 1.00 93.25 103 LEU A O 1
ATOM 880 N N . GLN A 1 104 ? 4.016 9.913 5.331 1.00 91.00 104 GLN A N 1
ATOM 881 C CA . GLN A 1 104 ? 2.653 9.583 4.911 1.00 91.00 104 GLN A CA 1
ATOM 882 C C . GLN A 1 104 ? 2.445 8.070 4.810 1.00 91.00 104 GLN A C 1
ATOM 884 O O . GLN A 1 104 ? 1.454 7.564 5.322 1.00 91.00 104 GLN A O 1
ATOM 889 N N . HIS A 1 105 ? 3.402 7.346 4.220 1.00 94.56 105 HIS A N 1
ATOM 890 C CA . HIS A 1 105 ? 3.352 5.88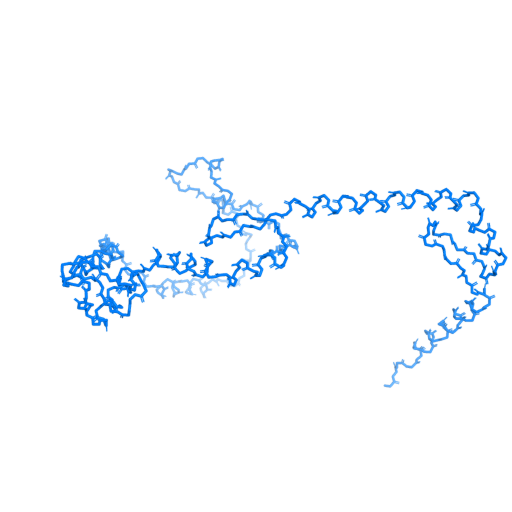9 4.167 1.00 94.56 105 HIS A CA 1
ATOM 891 C C . HIS A 1 105 ? 3.462 5.282 5.560 1.00 94.56 105 HIS A C 1
ATOM 893 O O . HIS A 1 105 ? 2.675 4.412 5.893 1.00 94.56 105 HIS A O 1
ATOM 899 N N . LEU A 1 106 ? 4.381 5.760 6.404 1.00 93.69 106 LEU A N 1
ATOM 900 C CA . LEU A 1 106 ? 4.521 5.249 7.771 1.00 93.69 106 LEU A CA 1
ATOM 901 C C . LEU A 1 106 ? 3.239 5.441 8.597 1.00 93.69 106 LEU A C 1
ATOM 903 O O . LEU A 1 106 ? 2.837 4.531 9.320 1.00 93.69 106 LEU A O 1
ATOM 907 N N . LYS A 1 107 ? 2.566 6.591 8.458 1.00 91.19 107 LYS A N 1
ATOM 908 C CA . LYS A 1 107 ? 1.261 6.845 9.089 1.00 91.19 107 LYS A CA 1
ATOM 909 C C . LYS A 1 107 ? 0.175 5.927 8.537 1.00 91.19 107 LYS A C 1
ATOM 911 O O . LYS A 1 107 ? -0.518 5.294 9.323 1.00 91.19 107 LYS A O 1
ATOM 916 N N . ALA A 1 108 ? 0.051 5.830 7.214 1.00 92.06 108 ALA A N 1
ATOM 917 C CA . ALA A 1 108 ? -0.935 4.966 6.569 1.00 92.06 108 ALA A CA 1
ATOM 918 C C . ALA A 1 108 ? -0.713 3.489 6.928 1.00 92.06 108 ALA A C 1
ATOM 920 O O . ALA A 1 108 ? -1.647 2.803 7.316 1.00 92.06 108 ALA A O 1
ATOM 921 N N . LYS A 1 109 ? 0.544 3.037 6.937 1.00 93.00 109 LYS A N 1
ATOM 922 C CA . LYS A 1 109 ? 0.958 1.710 7.397 1.00 93.00 109 LYS A CA 1
ATOM 923 C C . LYS A 1 109 ? 0.550 1.467 8.848 1.00 93.00 109 LYS A C 1
ATOM 925 O O . LYS A 1 109 ? -0.003 0.416 9.140 1.00 93.00 109 LYS A O 1
ATOM 930 N N . LYS A 1 110 ? 0.787 2.423 9.754 1.00 90.00 110 LYS A N 1
ATOM 931 C CA . LYS A 1 110 ? 0.346 2.308 11.153 1.00 90.00 110 LYS A CA 1
ATOM 932 C C . LYS A 1 110 ? -1.176 2.167 11.250 1.00 90.00 110 LYS A C 1
ATOM 934 O O . LYS A 1 110 ? -1.634 1.261 11.927 1.00 90.00 110 LYS A O 1
ATOM 939 N N . VAL A 1 111 ? -1.934 3.016 10.552 1.00 88.56 111 VAL A N 1
ATOM 940 C CA . VAL A 1 111 ? -3.408 2.954 10.523 1.00 88.56 111 VAL A CA 1
ATOM 941 C C . VAL A 1 111 ? -3.897 1.616 9.970 1.00 88.56 111 VAL A C 1
ATOM 943 O O . VAL A 1 111 ? -4.807 1.020 10.532 1.00 88.56 111 VAL A O 1
ATOM 946 N N . TRP A 1 112 ? -3.255 1.121 8.912 1.00 91.56 112 TRP A N 1
ATOM 947 C CA . TRP A 1 112 ? -3.561 -0.176 8.323 1.00 91.56 112 TRP A CA 1
ATOM 948 C C . TRP A 1 112 ? -3.421 -1.295 9.361 1.00 91.56 112 TRP A C 1
ATOM 950 O O . TRP A 1 112 ? -4.366 -2.042 9.564 1.00 91.56 112 TRP A O 1
ATOM 960 N N . TYR A 1 113 ? -2.303 -1.360 10.098 1.00 88.06 113 TYR A N 1
ATOM 961 C CA . TYR A 1 113 ? -2.143 -2.345 11.179 1.00 88.06 113 TYR A CA 1
ATOM 962 C C . TYR A 1 113 ? -3.082 -2.100 12.363 1.00 88.06 113 TYR A C 1
ATOM 964 O O . TYR A 1 113 ? -3.551 -3.062 12.961 1.00 88.06 113 TYR A O 1
ATOM 972 N N . ASP A 1 114 ? -3.370 -0.840 12.698 1.00 86.31 114 ASP A N 1
ATOM 973 C CA . ASP A 1 114 ? -4.306 -0.489 13.768 1.00 86.31 114 ASP A CA 1
ATOM 974 C C . ASP A 1 114 ? -5.721 -1.024 13.486 1.00 86.31 114 ASP A C 1
ATOM 976 O O . ASP A 1 114 ? -6.414 -1.396 14.427 1.00 86.31 114 ASP A O 1
ATOM 980 N N . MET A 1 115 ? -6.127 -1.122 12.216 1.00 84.12 115 MET A N 1
ATOM 981 C CA . MET A 1 115 ? -7.433 -1.656 11.809 1.00 84.12 115 MET A CA 1
ATOM 982 C C . MET A 1 115 ? -7.557 -3.178 11.986 1.00 84.12 115 MET A C 1
ATOM 984 O O . MET A 1 115 ? -8.665 -3.684 12.130 1.00 84.12 115 MET A O 1
ATOM 988 N N . PHE A 1 116 ? -6.433 -3.900 11.996 1.00 85.31 116 PHE A N 1
ATOM 989 C CA . PHE A 1 116 ? -6.379 -5.349 12.235 1.00 85.31 116 PHE A CA 1
ATOM 990 C C . PHE A 1 116 ? -5.887 -5.693 13.646 1.00 85.31 116 PHE A C 1
ATOM 992 O O . PHE A 1 116 ? -5.488 -6.830 13.891 1.00 85.31 116 PHE A O 1
ATOM 999 N N . ARG A 1 117 ? -5.850 -4.727 14.574 1.00 88.38 117 ARG A N 1
ATOM 1000 C CA . ARG A 1 117 ? -5.537 -5.034 15.972 1.00 88.38 117 ARG A CA 1
ATOM 1001 C C . ARG A 1 117 ? -6.734 -5.703 16.639 1.00 88.38 117 ARG A C 1
ATOM 1003 O O . ARG A 1 117 ? -7.832 -5.156 16.631 1.00 88.38 117 ARG A O 1
ATOM 1010 N N . ASP A 1 118 ? -6.476 -6.842 17.273 1.00 87.62 118 ASP A N 1
ATOM 1011 C CA . ASP A 1 118 ? -7.466 -7.551 18.080 1.00 87.62 118 ASP A CA 1
ATOM 1012 C C . ASP A 1 118 ? -7.971 -6.657 19.221 1.00 87.62 118 ASP A C 1
ATOM 1014 O O . ASP A 1 118 ? -7.181 -5.959 19.873 1.00 87.62 118 ASP A O 1
ATOM 1018 N N . ALA A 1 119 ? -9.274 -6.725 19.514 1.00 86.50 119 ALA A N 1
ATOM 1019 C CA . ALA A 1 119 ? -9.894 -5.940 20.584 1.00 86.50 119 ALA A CA 1
ATOM 1020 C C . ALA A 1 119 ? -9.183 -6.159 21.934 1.00 86.50 119 ALA A C 1
ATOM 1022 O O . ALA A 1 119 ? -8.971 -5.214 22.695 1.00 86.50 119 ALA A O 1
ATOM 1023 N N . ALA A 1 120 ? -8.710 -7.386 22.184 1.00 89.19 120 ALA A N 1
ATOM 1024 C CA . ALA A 1 120 ? -7.981 -7.750 23.398 1.00 89.19 120 ALA A CA 1
ATOM 1025 C C . ALA A 1 120 ? -6.633 -7.026 23.513 1.00 89.19 120 ALA A C 1
ATOM 1027 O O . ALA A 1 120 ? -6.261 -6.560 24.592 1.00 89.19 120 ALA A O 1
ATOM 1028 N N . ALA A 1 121 ? -5.912 -6.888 22.397 1.00 88.88 121 ALA A N 1
ATOM 1029 C CA . ALA A 1 121 ? -4.641 -6.175 22.361 1.00 88.88 121 ALA A CA 1
ATOM 1030 C C . ALA A 1 121 ? -4.841 -4.666 22.565 1.00 88.88 121 ALA A C 1
ATOM 1032 O O . ALA A 1 121 ? -4.065 -4.036 23.284 1.00 88.88 121 ALA A O 1
ATOM 1033 N N . ILE A 1 122 ? -5.898 -4.088 21.979 1.00 87.31 122 ILE A N 1
ATOM 1034 C CA . ILE A 1 122 ? -6.254 -2.674 22.183 1.00 87.31 122 ILE A CA 1
ATOM 1035 C C . ILE A 1 122 ? -6.590 -2.424 23.657 1.00 87.31 122 ILE A C 1
ATOM 1037 O O . ILE A 1 122 ? -6.063 -1.484 24.249 1.00 87.31 122 ILE A O 1
ATOM 1041 N N . LEU A 1 123 ? -7.406 -3.288 24.264 1.00 87.50 123 LEU A N 1
ATOM 1042 C CA . LEU A 1 123 ? -7.816 -3.168 25.662 1.00 87.50 123 LEU A CA 1
ATOM 1043 C C . LEU A 1 123 ? -6.622 -3.216 26.616 1.00 87.50 123 LEU A C 1
ATOM 1045 O O . LEU A 1 123 ? -6.509 -2.371 27.503 1.00 87.50 123 LEU A O 1
ATOM 1049 N N . LEU A 1 124 ? -5.702 -4.158 26.406 1.00 88.94 124 LEU A N 1
ATOM 1050 C CA . LEU A 1 124 ? -4.495 -4.270 27.218 1.00 88.94 124 LEU A CA 1
ATOM 1051 C C . LEU A 1 124 ? -3.603 -3.024 27.090 1.00 88.94 124 LEU A C 1
ATOM 1053 O O . LEU A 1 124 ? -3.110 -2.504 28.092 1.00 88.94 124 LEU A O 1
ATOM 1057 N N . ASP A 1 125 ? -3.403 -2.524 25.870 1.00 87.81 125 ASP A N 1
ATOM 1058 C CA . ASP A 1 125 ? -2.615 -1.313 25.629 1.00 87.81 125 ASP A CA 1
ATOM 1059 C C . ASP A 1 125 ? -3.236 -0.080 26.294 1.00 87.81 125 ASP A C 1
ATOM 1061 O O . ASP A 1 125 ? -2.514 0.736 26.871 1.00 87.81 125 ASP A O 1
ATOM 1065 N N . GLU A 1 126 ? -4.557 0.082 26.204 1.00 87.38 126 GLU A N 1
ATOM 1066 C CA . GLU A 1 126 ? -5.255 1.241 26.763 1.00 87.38 126 GLU A CA 1
ATOM 1067 C C . GLU A 1 126 ? -5.347 1.183 28.293 1.00 87.38 126 GLU A C 1
ATOM 1069 O O . GLU A 1 126 ? -5.120 2.209 28.933 1.00 87.38 126 GLU A O 1
ATOM 1074 N N . GLN A 1 127 ? -5.543 0.004 28.898 1.00 86.31 127 GLN A N 1
ATOM 1075 C CA . GLN A 1 127 ? -5.502 -0.160 30.362 1.00 86.31 127 GLN A CA 1
ATOM 1076 C C . GLN A 1 127 ? -4.121 0.147 30.955 1.00 86.31 127 GLN A C 1
ATOM 1078 O O . GLN A 1 127 ? -4.014 0.706 32.047 1.00 86.31 127 GLN A O 1
ATOM 1083 N N . ASN A 1 128 ? -3.049 -0.178 30.228 1.00 86.56 128 ASN A N 1
ATOM 1084 C CA . ASN A 1 128 ? -1.682 0.124 30.656 1.00 86.56 128 ASN A CA 1
ATOM 1085 C C . ASN A 1 128 ? -1.314 1.611 30.494 1.00 86.56 128 ASN A C 1
ATOM 1087 O O . ASN A 1 128 ? -0.320 2.079 31.064 1.00 86.56 128 ASN A O 1
ATOM 1091 N N . LYS A 1 129 ? -2.084 2.383 29.719 1.00 87.69 129 LYS A N 1
ATOM 1092 C CA . LYS A 1 129 ? -1.856 3.819 29.531 1.00 87.69 129 LYS A CA 1
ATOM 1093 C C . LYS A 1 129 ? -2.583 4.615 30.607 1.00 87.69 129 LYS A C 1
ATOM 1095 O O . LYS A 1 129 ? -3.747 4.403 30.913 1.00 87.69 129 LYS A O 1
ATOM 1100 N N . ARG A 1 130 ? -1.911 5.638 31.142 1.00 86.62 130 ARG A N 1
ATOM 1101 C CA . ARG A 1 130 ? -2.584 6.609 32.018 1.00 86.62 130 ARG A CA 1
ATOM 1102 C C . ARG A 1 130 ? -3.564 7.454 31.189 1.00 86.62 130 ARG A C 1
ATOM 1104 O O . ARG A 1 130 ? -3.199 7.821 30.068 1.00 86.62 130 ARG A O 1
ATOM 1111 N N . PRO A 1 131 ? -4.741 7.824 31.722 1.00 87.81 131 PRO A N 1
ATOM 1112 C CA . PRO A 1 131 ? -5.695 8.660 30.999 1.00 87.81 131 PRO A CA 1
ATOM 1113 C C . PRO A 1 131 ? -5.142 10.058 30.690 1.00 87.81 131 PRO A C 1
ATOM 1115 O O . PRO A 1 131 ? -4.451 10.678 31.509 1.00 87.81 131 PRO A O 1
ATOM 1118 N N . CYS A 1 132 ? -5.449 10.577 29.503 1.00 90.81 132 CYS A N 1
ATOM 1119 C CA . CYS A 1 132 ? -5.016 11.898 29.063 1.00 90.81 132 CYS A CA 1
ATOM 1120 C C . CYS A 1 132 ? -5.836 12.991 29.751 1.00 90.81 132 CYS A C 1
ATOM 1122 O O . CYS A 1 132 ? -6.984 13.241 29.394 1.00 90.81 132 CYS A O 1
ATOM 1124 N N . ARG A 1 133 ? -5.227 13.706 30.703 1.00 87.94 133 ARG A N 1
ATOM 1125 C CA . ARG A 1 133 ? -5.909 14.782 31.446 1.00 87.94 133 ARG A CA 1
ATOM 1126 C C . ARG A 1 133 ? -6.478 15.867 30.535 1.00 87.94 133 ARG A C 1
ATOM 1128 O O . ARG A 1 133 ? -7.611 16.277 30.733 1.00 87.94 133 ARG A O 1
ATOM 1135 N N . LYS A 1 134 ? -5.701 16.327 29.546 1.00 88.12 134 LYS A N 1
ATOM 1136 C CA . LYS A 1 134 ? -6.141 17.360 28.594 1.00 88.12 134 LYS A CA 1
ATOM 1137 C C . LYS A 1 134 ? -7.371 16.888 27.822 1.00 88.12 134 LYS A C 1
ATOM 1139 O O . LYS A 1 134 ? -8.383 17.565 27.864 1.00 88.12 134 LYS A O 1
ATOM 1144 N N . PHE A 1 135 ? -7.318 15.697 27.226 1.00 89.56 135 PHE A N 1
ATOM 1145 C CA . PHE A 1 135 ? -8.446 15.152 26.471 1.00 89.56 135 PHE A CA 1
ATOM 1146 C C . PHE A 1 135 ? -9.703 14.971 27.331 1.00 89.56 135 PHE A C 1
ATOM 1148 O O . PHE A 1 135 ? -10.777 15.379 26.914 1.00 89.56 135 PHE A O 1
ATOM 1155 N N . LEU A 1 136 ? -9.571 14.439 28.549 1.00 86.50 136 LEU A N 1
ATOM 1156 C CA . LEU A 1 136 ? -10.716 14.252 29.447 1.00 86.50 136 LEU A CA 1
ATOM 1157 C C . LEU A 1 136 ? -11.330 15.574 29.931 1.00 86.50 136 LEU A C 1
ATOM 1159 O O . LEU A 1 136 ? -12.529 15.633 30.174 1.00 86.50 136 LEU A O 1
ATOM 1163 N N . LEU A 1 137 ? -10.522 16.628 30.083 1.00 88.00 137 LEU A N 1
ATOM 1164 C CA . LEU A 1 137 ? -10.989 17.939 30.545 1.00 88.00 137 LEU A CA 1
ATOM 1165 C C . LEU A 1 137 ? -11.582 18.788 29.418 1.00 88.00 137 LEU A C 1
ATOM 1167 O O . LEU A 1 137 ? -12.591 19.453 29.624 1.00 88.00 137 LEU A O 1
ATOM 1171 N N . THR A 1 138 ? -10.931 18.823 28.254 1.00 87.75 138 THR A N 1
ATOM 1172 C CA . THR A 1 138 ? -11.279 19.750 27.165 1.00 87.75 138 THR A CA 1
ATOM 1173 C C . THR A 1 138 ? -11.899 19.062 25.954 1.00 87.75 138 THR A C 1
ATOM 1175 O O . THR A 1 138 ? -12.278 19.746 25.010 1.00 87.75 138 THR A O 1
ATOM 1178 N N . GLY A 1 139 ? -11.960 17.727 25.925 1.00 87.19 139 GLY A N 1
ATOM 1179 C CA . GLY A 1 139 ? -12.386 16.945 24.755 1.00 87.19 139 GLY A CA 1
ATOM 1180 C C . GLY A 1 139 ? -11.406 16.999 23.577 1.00 87.19 139 GLY A C 1
ATOM 1181 O O . GLY A 1 139 ? -11.650 16.401 22.533 1.00 87.19 139 GLY A O 1
ATOM 1182 N N . GLN A 1 140 ? -10.286 17.716 23.720 1.00 88.94 140 GLN A N 1
ATOM 1183 C CA . GLN A 1 140 ? -9.329 17.962 22.647 1.00 88.94 140 GLN A CA 1
ATOM 1184 C C . GLN A 1 140 ? -7.897 17.848 23.165 1.00 88.94 140 GLN A C 1
ATOM 1186 O O . GLN A 1 140 ? -7.554 18.357 24.231 1.00 88.94 140 GLN A O 1
ATOM 1191 N N . CYS A 1 141 ? -7.058 17.149 22.404 1.00 90.38 141 CYS A N 1
ATOM 1192 C CA . CYS A 1 141 ? -5.658 16.909 22.721 1.00 90.38 141 CYS A CA 1
ATOM 1193 C C . CYS A 1 141 ? -4.801 17.270 21.510 1.00 90.38 141 CYS A C 1
ATOM 1195 O O . CYS A 1 141 ? -5.028 16.746 20.419 1.00 90.38 141 CYS A O 1
ATOM 1197 N N . ASP A 1 142 ? -3.787 18.110 21.716 1.00 88.31 142 ASP A N 1
ATOM 1198 C CA . ASP A 1 142 ? -2.894 18.594 20.653 1.00 88.31 142 ASP A CA 1
ATOM 1199 C C . ASP A 1 142 ? -2.097 17.456 19.988 1.00 88.31 142 ASP A C 1
ATOM 1201 O O . ASP A 1 142 ? -1.695 17.551 18.831 1.00 88.31 142 ASP A O 1
ATOM 1205 N N . PHE A 1 143 ? -1.902 16.343 20.705 1.00 83.00 143 PHE A N 1
ATOM 1206 C CA . PHE A 1 143 ? -1.203 15.156 20.205 1.00 83.00 143 PHE A CA 1
ATOM 1207 C C . PHE A 1 143 ? -2.104 14.201 19.399 1.00 83.00 143 PHE A C 1
ATOM 1209 O O . PHE A 1 143 ? -1.590 13.274 18.765 1.00 83.00 143 PHE A O 1
ATOM 1216 N N . GLY A 1 144 ? -3.428 14.402 19.409 1.00 84.00 144 GLY A N 1
ATOM 1217 C CA . GLY A 1 144 ? -4.392 13.585 18.664 1.00 84.00 144 GLY A CA 1
ATOM 1218 C C . GLY A 1 144 ? -4.228 12.077 18.904 1.00 84.00 144 GLY A C 1
ATOM 1219 O O . GLY A 1 144 ? -4.057 11.631 20.036 1.00 84.00 144 GLY A O 1
ATOM 1220 N N . SER A 1 145 ? -4.224 11.285 17.829 1.00 78.25 145 SER A N 1
ATOM 1221 C CA . SER A 1 145 ? -4.046 9.821 17.863 1.00 78.25 145 SER A CA 1
ATOM 1222 C C . SER A 1 145 ? -2.629 9.355 18.228 1.00 78.25 145 SER A C 1
ATOM 1224 O O . SER A 1 145 ? -2.404 8.161 18.416 1.00 78.25 145 SER A O 1
ATOM 1226 N N . ASN A 1 146 ? -1.657 10.271 18.289 1.00 80.00 146 ASN A N 1
ATOM 1227 C CA . ASN A 1 146 ? -0.280 9.986 18.704 1.00 80.00 146 ASN A CA 1
ATOM 1228 C C . ASN A 1 146 ? -0.039 10.314 20.185 1.00 80.00 146 ASN A C 1
ATOM 1230 O O . ASN A 1 146 ? 1.106 10.292 20.641 1.00 80.00 146 ASN A O 1
ATOM 1234 N N . CYS A 1 147 ? -1.089 10.644 20.940 1.00 86.88 147 CYS A N 1
ATOM 1235 C CA . CYS A 1 147 ? -0.969 10.883 22.367 1.00 86.88 147 CYS A CA 1
ATOM 1236 C C . CYS A 1 147 ? -0.425 9.640 23.087 1.00 86.88 147 CYS A C 1
ATOM 1238 O O . CYS A 1 147 ? -0.848 8.512 22.839 1.00 86.88 147 CYS A O 1
ATOM 1240 N N . ARG A 1 148 ? 0.523 9.850 24.007 1.00 85.62 148 ARG A N 1
ATOM 1241 C CA . ARG A 1 148 ? 1.084 8.777 24.846 1.00 85.62 148 ARG A CA 1
ATOM 1242 C C . ARG A 1 148 ? 0.081 8.263 25.887 1.00 85.62 148 ARG A C 1
ATOM 1244 O O . ARG A 1 148 ? 0.271 7.175 26.424 1.00 85.62 148 ARG A O 1
ATOM 1251 N N . PHE A 1 149 ? -0.944 9.055 26.182 1.00 88.75 149 PHE A N 1
ATOM 1252 C CA . PHE A 1 149 ? -1.959 8.799 27.196 1.00 88.75 149 PHE A CA 1
ATOM 1253 C C . PHE A 1 149 ? -3.258 8.309 26.552 1.00 88.75 149 PHE A C 1
ATOM 1255 O O . PHE A 1 149 ? -3.561 8.694 25.423 1.00 88.75 149 PHE A O 1
ATOM 1262 N N . SER A 1 150 ? -4.027 7.494 27.277 1.00 89.12 150 SER A N 1
ATOM 1263 C CA . SER A 1 150 ? -5.297 6.963 26.774 1.00 89.12 150 SER A CA 1
ATOM 1264 C C . SER A 1 150 ? -6.314 8.086 26.579 1.00 89.12 150 SER A C 1
ATOM 1266 O O . SER A 1 150 ? -6.445 8.973 27.428 1.00 89.12 150 SER A O 1
ATOM 1268 N N . HIS A 1 151 ? -7.010 8.063 25.446 1.00 88.88 151 HIS A N 1
ATOM 1269 C CA . HIS A 1 151 ? -8.156 8.933 25.170 1.00 88.88 151 HIS A CA 1
ATOM 1270 C C . HIS A 1 151 ? -9.491 8.215 25.402 1.00 88.88 151 HIS A C 1
ATOM 1272 O O . HIS A 1 151 ? -10.535 8.837 25.240 1.00 88.88 151 HIS A O 1
ATOM 1278 N N . MET A 1 152 ? -9.470 6.932 25.772 1.00 85.88 152 MET A N 1
ATOM 1279 C CA . MET A 1 152 ? -10.690 6.184 26.048 1.00 85.88 152 MET A CA 1
ATOM 1280 C C . MET A 1 152 ? -11.265 6.608 27.399 1.00 85.88 152 MET A C 1
ATOM 1282 O O . MET A 1 152 ? -10.533 6.781 28.380 1.00 85.88 152 MET A O 1
ATOM 1286 N N . SER A 1 153 ? -12.579 6.807 27.442 1.00 86.25 153 SER A N 1
ATOM 1287 C CA . SER A 1 153 ? -13.306 6.961 28.695 1.00 86.25 153 SER A CA 1
ATOM 1288 C C . SER A 1 153 ? -13.479 5.604 29.378 1.00 86.25 153 SER A C 1
ATOM 1290 O O . SER A 1 153 ? -13.280 4.546 28.781 1.00 86.25 153 SER A O 1
ATOM 1292 N N . GLU A 1 154 ? -13.879 5.621 30.648 1.00 85.19 154 GLU A N 1
ATOM 1293 C CA . GLU A 1 154 ? -14.163 4.389 31.388 1.00 85.19 154 GLU A CA 1
ATOM 1294 C C . GLU A 1 154 ? -15.282 3.564 30.732 1.00 85.19 154 GLU A C 1
ATOM 1296 O O . GLU A 1 154 ? -15.206 2.338 30.713 1.00 85.19 154 GLU A O 1
ATOM 1301 N N . ARG A 1 155 ? -16.269 4.229 30.115 1.00 87.12 155 ARG A N 1
ATOM 1302 C CA . ARG A 1 155 ? -17.315 3.564 29.329 1.00 87.12 155 ARG A CA 1
ATOM 1303 C C . ARG A 1 155 ? -16.729 2.847 28.115 1.00 87.12 155 ARG A C 1
ATOM 1305 O O . ARG A 1 155 ? -17.038 1.682 27.903 1.00 87.12 155 ARG A O 1
ATOM 1312 N N . ASP A 1 156 ? -15.857 3.509 27.359 1.00 88.19 156 ASP A N 1
ATOM 1313 C CA . ASP A 1 156 ? -15.305 2.920 26.134 1.00 88.19 156 ASP A CA 1
ATOM 1314 C C . ASP A 1 156 ? -14.410 1.704 26.449 1.00 88.19 156 ASP A C 1
ATOM 1316 O O . ASP A 1 156 ? -14.390 0.726 25.704 1.00 88.19 156 ASP A O 1
ATOM 1320 N N . LEU A 1 157 ? -13.696 1.727 27.583 1.00 88.56 157 LEU A N 1
ATOM 1321 C CA . LEU A 1 157 ? -12.926 0.574 28.067 1.00 88.56 157 LEU A CA 1
ATOM 1322 C C . LEU A 1 157 ? -13.827 -0.601 28.478 1.00 88.56 157 LEU A C 1
ATOM 1324 O O . LEU A 1 157 ? -13.466 -1.755 28.244 1.00 88.56 157 LEU A O 1
ATOM 1328 N N . GLN A 1 158 ? -14.988 -0.322 29.080 1.00 91.25 158 GLN A N 1
ATOM 1329 C CA . GLN A 1 158 ? -15.978 -1.349 29.419 1.00 91.25 158 GLN A CA 1
ATOM 1330 C C . GLN A 1 158 ? -16.576 -1.979 28.158 1.00 91.25 158 GLN A C 1
ATOM 1332 O O . GLN A 1 158 ? -16.631 -3.203 28.064 1.00 91.25 158 GLN A O 1
ATOM 1337 N N . GLU A 1 159 ? -16.964 -1.167 27.174 1.00 92.12 159 GLU A N 1
ATOM 1338 C CA . GLU A 1 159 ? -17.471 -1.647 25.882 1.00 92.12 159 GLU A CA 1
ATOM 1339 C C . GLU A 1 159 ? -16.444 -2.537 25.172 1.00 92.12 159 GLU A C 1
ATOM 1341 O O . GLU A 1 159 ? -16.772 -3.635 24.723 1.00 92.12 159 GLU A O 1
ATOM 1346 N N . LEU A 1 160 ? -15.175 -2.123 25.160 1.00 89.94 160 LEU A N 1
ATOM 1347 C CA . LEU A 1 160 ? -14.098 -2.915 24.578 1.00 89.94 160 LEU A CA 1
ATOM 1348 C C . LEU A 1 160 ? -13.886 -4.240 25.333 1.00 89.94 160 LEU A C 1
ATOM 1350 O O . LEU A 1 160 ? -13.625 -5.267 24.713 1.00 89.94 160 LEU A O 1
ATOM 1354 N N . SER A 1 161 ? -14.054 -4.252 26.660 1.00 92.19 161 SER A N 1
ATOM 1355 C CA . SER A 1 161 ? -14.008 -5.484 27.461 1.00 92.19 161 SER A CA 1
ATOM 1356 C C . SER A 1 161 ? -15.142 -6.443 27.121 1.00 92.19 161 SER A C 1
ATOM 1358 O O . SER A 1 161 ? -14.918 -7.653 27.088 1.00 92.19 161 SER A O 1
ATOM 1360 N N . ILE A 1 162 ? -16.344 -5.918 26.875 1.00 93.25 162 ILE A N 1
ATOM 1361 C CA . ILE A 1 162 ? -17.498 -6.716 26.450 1.00 93.25 162 ILE A CA 1
ATOM 1362 C C . ILE A 1 162 ? -17.216 -7.321 25.074 1.00 93.25 162 ILE A C 1
ATOM 1364 O O . ILE A 1 162 ? -17.373 -8.527 24.909 1.00 93.25 162 ILE A O 1
ATOM 1368 N N . GLN A 1 163 ? -16.703 -6.527 24.129 1.00 92.06 163 GLN A N 1
ATOM 1369 C CA . GLN A 1 163 ? -16.339 -7.004 22.794 1.00 92.06 163 GLN A CA 1
ATOM 1370 C C . GLN A 1 163 ? -15.295 -8.130 22.844 1.00 92.06 163 GLN A C 1
ATOM 1372 O O . GLN A 1 163 ? -15.412 -9.112 22.116 1.00 92.06 163 GLN A O 1
ATOM 1377 N N . VAL A 1 164 ? -14.289 -8.020 23.717 1.00 92.44 164 VAL A N 1
ATOM 1378 C CA . VAL A 1 164 ? -13.276 -9.071 23.914 1.00 92.44 164 VAL A CA 1
ATOM 1379 C C . VAL A 1 164 ? -13.899 -10.367 24.419 1.00 92.44 164 VAL A C 1
ATOM 1381 O O . VAL A 1 164 ? -13.562 -11.443 23.927 1.00 92.44 164 VAL A O 1
ATOM 1384 N N . GLU A 1 165 ? -14.801 -10.278 25.394 1.00 90.69 165 GLU A N 1
ATOM 1385 C CA . GLU A 1 165 ? -15.478 -11.452 25.945 1.00 90.69 165 GLU A CA 1
ATOM 1386 C C . GLU A 1 165 ? -16.437 -12.080 24.923 1.00 90.69 165 GLU A C 1
ATOM 1388 O O . GLU A 1 165 ? -16.488 -13.303 24.801 1.00 90.69 165 GLU A O 1
ATOM 1393 N N . GLU A 1 166 ? -17.155 -11.265 24.147 1.00 90.50 166 GLU A N 1
ATOM 1394 C CA . GLU A 1 166 ? -18.001 -11.731 23.044 1.00 90.50 166 GLU A CA 1
ATOM 1395 C C . GLU A 1 166 ? -17.182 -12.419 21.953 1.00 90.50 166 GLU A C 1
ATOM 1397 O O . GLU A 1 166 ? -17.566 -13.492 21.490 1.00 90.50 166 GLU A O 1
ATOM 1402 N N . GLU A 1 167 ? -16.033 -11.857 21.571 1.00 88.50 167 GLU A N 1
ATOM 1403 C CA . GLU A 1 167 ? -15.135 -12.475 20.596 1.00 88.50 167 GLU A CA 1
ATOM 1404 C C . GLU A 1 167 ? -14.553 -13.792 21.133 1.00 88.50 167 GLU A C 1
ATOM 1406 O O . GLU A 1 167 ? -14.497 -14.784 20.400 1.00 88.50 167 GLU A O 1
ATOM 1411 N N . ARG A 1 168 ? -14.180 -13.843 22.423 1.00 87.38 168 ARG A N 1
ATOM 1412 C CA . ARG A 1 168 ? -13.740 -15.085 23.078 1.00 87.38 168 ARG A CA 1
ATOM 1413 C C . ARG A 1 168 ? -14.846 -16.134 23.036 1.00 87.38 168 ARG A C 1
ATOM 1415 O O . ARG A 1 168 ? -14.592 -17.250 22.593 1.00 87.38 168 ARG A O 1
ATOM 1422 N N . ARG A 1 169 ? -16.075 -15.757 23.400 1.00 88.38 169 ARG A N 1
ATOM 1423 C CA . ARG A 1 169 ? -17.252 -16.633 23.346 1.00 88.38 169 ARG A CA 1
ATOM 1424 C C . ARG A 1 169 ? -17.578 -17.085 21.921 1.00 88.38 169 ARG A C 1
ATOM 1426 O O . ARG A 1 169 ? -17.973 -18.222 21.729 1.00 88.38 169 ARG A O 1
ATOM 1433 N N . ALA A 1 170 ? -17.430 -16.227 20.916 1.00 85.75 170 ALA A N 1
ATOM 1434 C CA . ALA A 1 170 ? -17.684 -16.591 19.523 1.00 85.75 170 ALA A CA 1
ATOM 1435 C C . ALA A 1 170 ? -16.650 -17.598 18.989 1.00 85.75 170 ALA A C 1
ATOM 1437 O O . ALA A 1 170 ? -16.998 -18.483 18.207 1.00 85.75 170 ALA A O 1
ATOM 1438 N N . ARG A 1 171 ? -15.384 -17.478 19.419 1.00 80.56 171 ARG A N 1
ATOM 1439 C CA . ARG A 1 171 ? -14.329 -18.470 19.143 1.00 80.56 171 ARG A CA 1
ATOM 1440 C C . ARG A 1 171 ? -14.578 -19.773 19.906 1.00 80.56 171 ARG A C 1
ATOM 1442 O O . ARG A 1 171 ? -14.389 -20.850 19.348 1.00 80.56 171 ARG A O 1
ATOM 1449 N N . GLU A 1 172 ? -15.037 -19.669 21.150 1.00 79.12 172 GLU A N 1
ATOM 1450 C CA . GLU A 1 172 ? -15.583 -20.759 21.965 1.00 79.12 172 GLU A CA 1
ATOM 1451 C C . GLU A 1 172 ? -17.004 -21.116 21.486 1.00 79.12 172 GLU A C 1
ATOM 1453 O O . GLU A 1 172 ? -17.973 -21.047 22.241 1.00 79.12 172 GLU A O 1
ATOM 1458 N N . TRP A 1 173 ? -17.155 -21.479 20.207 1.00 61.28 173 TRP A N 1
ATOM 1459 C CA . TRP A 1 173 ? -18.397 -22.078 19.712 1.00 61.28 173 TRP A CA 1
ATOM 1460 C C . TRP A 1 173 ? -18.849 -23.176 20.690 1.00 61.28 173 TRP A C 1
ATOM 1462 O O . TRP A 1 173 ? -17.996 -23.975 21.096 1.00 61.28 173 TRP A O 1
ATOM 1472 N N . PRO A 1 174 ? -20.137 -23.245 21.090 1.00 56.03 174 PRO A N 1
ATOM 1473 C CA . PRO A 1 174 ? -20.583 -24.256 22.034 1.00 56.03 174 PRO A CA 1
ATOM 1474 C C . PRO A 1 174 ? -20.189 -25.632 21.511 1.00 56.03 174 PRO A C 1
ATOM 1476 O O . PRO A 1 174 ? -20.621 -26.051 20.434 1.00 56.03 1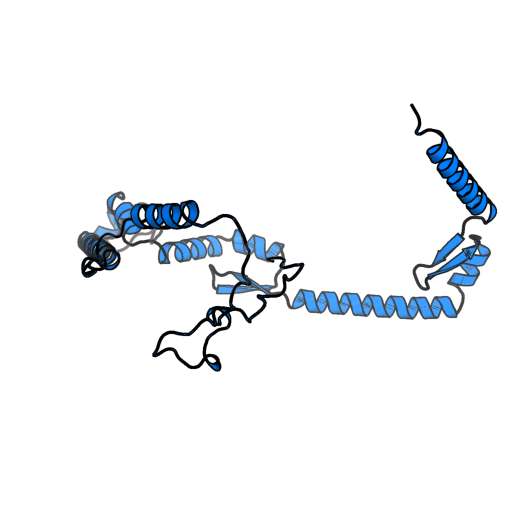74 PRO A O 1
ATOM 1479 N N . VAL A 1 175 ? -19.362 -26.340 22.276 1.00 55.41 175 VAL A N 1
ATOM 1480 C CA . VAL A 1 175 ? -19.114 -27.768 22.091 1.00 55.41 175 VAL A CA 1
ATOM 1481 C C . VAL A 1 175 ? -20.375 -28.508 22.554 1.00 55.41 175 VAL A C 1
ATOM 1483 O O . VAL A 1 175 ? -20.336 -29.306 23.473 1.00 55.41 175 VAL A O 1
ATOM 1486 N N . ASP A 1 176 ? -21.506 -28.261 21.895 1.00 52.34 176 ASP A N 1
ATOM 1487 C CA . ASP A 1 176 ? -22.536 -29.282 21.708 1.00 52.34 176 ASP A CA 1
ATOM 1488 C C . ASP A 1 176 ? -22.117 -30.086 20.474 1.00 52.34 176 ASP A C 1
ATOM 1490 O O . ASP A 1 176 ? -22.779 -30.137 19.438 1.00 52.34 176 ASP A O 1
ATOM 1494 N N . THR A 1 177 ? -20.926 -30.681 20.565 1.00 51.00 177 THR A N 1
ATOM 1495 C CA . THR A 1 177 ? -20.630 -31.853 19.752 1.00 51.00 177 THR A CA 1
ATOM 1496 C C . THR A 1 177 ? -21.387 -32.970 20.460 1.00 51.00 177 THR A C 1
ATOM 1498 O O . THR A 1 177 ? -21.084 -33.204 21.630 1.00 51.00 177 THR A O 1
ATOM 1501 N N . PRO A 1 178 ? -22.378 -33.637 19.836 1.00 54.88 178 PRO A N 1
ATOM 1502 C CA . PRO A 1 178 ? -22.903 -34.876 20.396 1.00 54.88 178 PRO A CA 1
ATOM 1503 C C . PRO A 1 178 ? -21.682 -35.749 20.646 1.00 54.88 178 PRO A C 1
ATOM 1505 O O . PRO A 1 178 ? -20.940 -35.951 19.685 1.00 54.88 178 PRO A O 1
ATOM 1508 N N . GLU A 1 179 ? -21.431 -36.141 21.899 1.00 54.94 179 GLU A N 1
ATOM 1509 C CA . GLU A 1 179 ? -20.267 -36.928 22.314 1.00 54.94 179 GLU A CA 1
ATOM 1510 C C . GLU A 1 179 ? -19.997 -38.014 21.269 1.00 54.94 179 GLU A C 1
ATOM 1512 O O . GLU A 1 179 ? -20.666 -39.048 21.206 1.00 54.94 179 GLU A O 1
ATOM 1517 N N . LEU A 1 180 ? -19.063 -37.730 20.363 1.00 54.31 180 LEU A N 1
ATOM 1518 C CA . LEU A 1 180 ? -18.596 -38.703 19.401 1.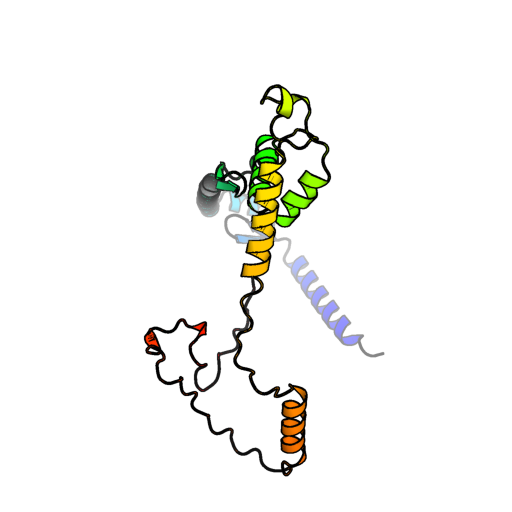00 54.31 180 LEU A CA 1
ATOM 1519 C C . LEU A 1 180 ? -17.847 -39.700 20.276 1.00 54.31 180 LEU A C 1
ATOM 1521 O O . LEU A 1 180 ? -16.946 -39.260 20.994 1.00 54.31 180 LEU A O 1
ATOM 1525 N N . PRO A 1 181 ? -18.231 -40.992 20.281 1.00 61.06 181 PRO A N 1
ATOM 1526 C CA . PRO A 1 181 ? -17.589 -41.976 21.137 1.00 61.06 181 PRO A CA 1
ATOM 1527 C C . PRO A 1 181 ? -16.085 -41.820 20.972 1.00 61.06 181 PRO A C 1
ATOM 1529 O O . PRO A 1 181 ? -15.628 -41.823 19.826 1.00 61.06 181 PRO A O 1
ATOM 1532 N N . GLU A 1 182 ? -15.358 -41.614 22.075 1.00 55.88 182 GLU A N 1
ATOM 1533 C CA . GLU A 1 182 ? -13.905 -41.431 22.095 1.00 55.88 182 GLU A CA 1
ATOM 1534 C C . GLU A 1 182 ? -13.219 -42.662 21.482 1.00 55.88 182 GLU A C 1
ATOM 1536 O O . GLU A 1 182 ? -12.729 -43.562 22.156 1.00 55.88 182 GLU A O 1
ATOM 1541 N N . GLY A 1 183 ? -13.205 -42.739 20.157 1.00 63.75 183 GLY A N 1
ATOM 1542 C CA . GLY A 1 183 ? -12.328 -43.604 19.405 1.00 63.75 183 GLY A CA 1
ATOM 1543 C C . GLY A 1 183 ? -10.968 -42.937 19.419 1.00 63.75 183 GLY A C 1
ATOM 1544 O O . GLY A 1 183 ? -10.631 -42.222 18.477 1.00 63.75 183 GLY A O 1
ATOM 1545 N N . HIS A 1 184 ? -10.229 -43.132 20.509 1.00 74.44 184 HIS A N 1
ATOM 1546 C CA . HIS A 1 184 ? -8.855 -42.670 20.663 1.00 74.44 184 HIS A CA 1
ATOM 1547 C C . HIS A 1 184 ? -8.034 -43.166 19.458 1.00 74.44 184 HIS A C 1
ATOM 1549 O O . HIS A 1 184 ? -8.171 -44.317 19.029 1.00 74.44 184 HIS A O 1
ATOM 1555 N N . LEU A 1 185 ? -7.236 -42.288 18.846 1.00 69.06 185 LEU A N 1
ATOM 1556 C CA . LEU A 1 185 ? -6.487 -42.575 17.613 1.00 69.06 185 LEU A CA 1
ATOM 1557 C C . LEU A 1 185 ? -5.651 -43.862 17.752 1.00 69.06 185 LEU A C 1
ATOM 1559 O O . LEU A 1 185 ? -5.500 -44.639 16.807 1.00 69.06 185 LEU A O 1
ATOM 1563 N N . GLU A 1 186 ? -5.185 -44.118 18.962 1.00 77.25 186 GLU A N 1
ATOM 1564 C CA . GLU A 1 186 ? -4.386 -45.247 19.396 1.00 77.25 186 GLU A CA 1
ATOM 1565 C C . GLU A 1 186 ? -5.168 -46.563 19.285 1.00 77.25 186 GLU A C 1
ATOM 1567 O O . GLU A 1 186 ? -4.627 -47.530 18.754 1.00 77.25 186 GLU A O 1
ATOM 1572 N N . ASP A 1 187 ? -6.460 -46.595 19.633 1.00 80.06 187 ASP A N 1
ATOM 1573 C CA . ASP A 1 187 ? -7.315 -47.781 19.461 1.00 80.06 187 ASP A CA 1
ATOM 1574 C C . ASP A 1 187 ? -7.441 -48.167 17.983 1.00 80.06 187 ASP A C 1
ATOM 1576 O O . ASP A 1 187 ? -7.494 -49.349 17.612 1.00 80.06 187 ASP A O 1
ATOM 1580 N N . TRP A 1 188 ? -7.513 -47.164 17.104 1.00 78.31 188 TRP A N 1
ATOM 1581 C CA . TRP A 1 188 ? -7.544 -47.389 15.663 1.00 78.31 188 TRP A CA 1
ATOM 1582 C C . TRP A 1 188 ? -6.180 -47.853 15.139 1.00 78.31 188 TRP A C 1
ATOM 1584 O O . TRP A 1 188 ? -6.124 -48.786 14.327 1.00 78.31 188 TRP A O 1
ATOM 1594 N N . LEU A 1 189 ? -5.085 -47.257 15.622 1.00 80.31 189 LEU A N 1
ATOM 1595 C CA . LEU A 1 189 ? -3.718 -47.652 15.270 1.00 80.31 189 LEU A CA 1
ATOM 1596 C C . LEU A 1 189 ? -3.418 -49.091 15.706 1.00 80.31 189 LEU A C 1
ATOM 1598 O O . LEU A 1 189 ? -2.874 -49.862 14.913 1.00 80.31 189 LEU A O 1
ATOM 1602 N N . GLU A 1 190 ? -3.848 -49.498 16.896 1.00 81.69 190 GLU A N 1
ATOM 1603 C CA . GLU A 1 190 ? -3.707 -50.868 17.393 1.00 81.69 190 GLU A CA 1
ATOM 1604 C C . GLU A 1 190 ? -4.536 -51.866 16.583 1.00 81.69 190 GLU A C 1
ATOM 1606 O O . GLU A 1 190 ? -4.036 -52.930 16.195 1.00 81.69 190 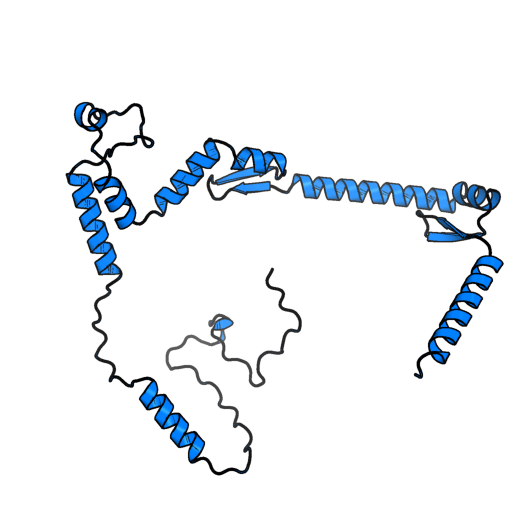GLU A O 1
ATOM 1611 N N . LYS A 1 191 ? -5.790 -51.523 16.253 1.00 81.06 191 LYS A N 1
ATOM 1612 C CA . LYS A 1 191 ? -6.630 -52.339 15.357 1.00 81.06 191 LYS A CA 1
ATOM 1613 C C . LYS A 1 191 ? -5.991 -52.482 13.976 1.00 81.06 191 LYS A C 1
ATOM 1615 O O . LYS A 1 191 ? -6.037 -53.567 13.392 1.00 81.06 191 LYS A O 1
ATOM 1620 N N . ARG A 1 192 ? -5.371 -51.423 13.450 1.00 75.75 192 ARG A N 1
ATOM 1621 C CA . ARG A 1 192 ? -4.651 -51.452 12.169 1.00 75.75 192 ARG A CA 1
ATOM 1622 C C . ARG A 1 192 ? -3.378 -52.296 12.247 1.00 75.75 192 ARG A C 1
ATOM 1624 O O . ARG A 1 192 ? -3.155 -53.112 11.356 1.00 75.75 192 ARG A O 1
ATOM 1631 N N . ALA A 1 193 ? -2.583 -52.153 13.304 1.00 80.62 193 ALA A N 1
ATOM 1632 C CA . ALA A 1 193 ? -1.368 -52.935 13.519 1.00 80.62 193 ALA A CA 1
ATOM 1633 C C . ALA A 1 193 ? -1.680 -54.434 13.639 1.00 80.62 193 ALA A C 1
ATOM 1635 O O . ALA A 1 193 ? -1.036 -55.240 12.972 1.00 80.62 193 ALA A O 1
ATOM 1636 N N . LYS A 1 194 ? -2.735 -54.802 14.383 1.00 79.06 194 LYS A N 1
ATOM 1637 C CA . LYS A 1 194 ? -3.229 -56.188 14.478 1.00 79.06 194 LYS A CA 1
ATOM 1638 C C . LYS A 1 194 ? -3.654 -56.764 13.126 1.00 79.06 194 LYS A C 1
ATOM 1640 O O . LYS A 1 194 ? -3.387 -57.930 12.855 1.00 79.06 194 LYS A O 1
ATOM 1645 N N . ARG A 1 195 ? -4.298 -55.970 12.260 1.00 77.38 195 ARG A N 1
ATOM 1646 C CA . ARG A 1 195 ? -4.665 -56.395 10.892 1.00 77.38 195 ARG A CA 1
ATOM 1647 C C . ARG A 1 195 ? -3.441 -56.614 10.000 1.00 77.38 195 ARG A C 1
ATOM 1649 O O . ARG A 1 195 ? -3.452 -57.518 9.177 1.00 77.38 195 ARG A O 1
ATOM 1656 N N . LEU A 1 196 ? -2.398 -55.799 10.162 1.00 69.75 196 LEU A N 1
ATOM 1657 C CA . LEU A 1 196 ? -1.152 -55.929 9.401 1.00 69.75 196 LEU A CA 1
ATOM 1658 C C . LEU A 1 196 ? -0.290 -57.101 9.887 1.00 69.75 196 LEU A C 1
ATOM 1660 O O . LEU A 1 196 ? 0.326 -57.771 9.066 1.00 69.75 196 LEU A O 1
ATOM 1664 N N . SER A 1 197 ? -0.268 -57.379 11.192 1.00 67.56 197 SER A N 1
ATOM 1665 C CA . SER A 1 197 ? 0.505 -58.491 11.760 1.00 67.56 197 SER A CA 1
ATOM 1666 C C . SER A 1 197 ? -0.145 -59.862 11.559 1.00 67.56 197 SER A C 1
ATOM 1668 O O . SER A 1 197 ? 0.553 -60.871 11.563 1.00 67.56 197 SER A O 1
ATOM 1670 N N . SER A 1 198 ? -1.465 -59.910 11.356 1.00 61.84 198 SER A N 1
ATOM 1671 C CA . SER A 1 198 ? -2.216 -61.140 11.058 1.00 61.84 198 SER A CA 1
ATOM 1672 C C . SER A 1 198 ? -2.373 -61.429 9.560 1.00 61.84 198 SER A C 1
ATOM 1674 O O . SER A 1 198 ? -2.931 -62.465 9.200 1.00 61.84 198 SER A O 1
ATOM 1676 N N . ALA A 1 199 ? -1.875 -60.554 8.677 1.00 49.72 199 ALA A N 1
ATOM 1677 C CA . ALA A 1 199 ? -1.916 -60.770 7.235 1.00 49.72 199 ALA A CA 1
ATOM 1678 C C . ALA A 1 199 ? -0.913 -61.874 6.825 1.00 49.72 199 ALA A C 1
ATOM 1680 O O . ALA A 1 199 ? 0.287 -61.723 7.071 1.00 49.72 199 ALA A O 1
ATOM 1681 N N . PRO A 1 200 ? -1.355 -62.977 6.187 1.00 47.00 200 PRO A N 1
ATOM 1682 C CA . PRO A 1 200 ? -0.446 -64.003 5.691 1.00 47.00 200 PRO A CA 1
ATOM 1683 C C . PRO A 1 200 ? 0.518 -63.420 4.654 1.00 47.00 200 PRO A C 1
ATOM 1685 O O . PRO A 1 200 ? 0.103 -62.820 3.662 1.00 47.00 200 PRO A O 1
ATOM 1688 N N . SER A 1 201 ? 1.816 -63.627 4.872 1.00 54.25 201 SER A N 1
ATOM 1689 C CA . SER A 1 201 ? 2.866 -63.312 3.904 1.00 54.25 201 SER A CA 1
ATOM 1690 C C . SER A 1 201 ? 2.790 -64.287 2.727 1.00 54.25 201 SER A C 1
ATOM 1692 O O . SER A 1 201 ? 3.388 -65.358 2.753 1.00 54.25 201 SER A O 1
ATOM 1694 N N . SER A 1 202 ? 1.977 -63.971 1.720 1.00 46.66 202 SER A N 1
ATOM 1695 C CA . SER A 1 202 ? 2.256 -64.241 0.302 1.00 46.66 202 SER A CA 1
ATOM 1696 C C . SER A 1 202 ? 1.073 -63.839 -0.585 1.00 46.66 202 SER A C 1
ATOM 1698 O O . SER A 1 202 ? -0.086 -64.016 -0.229 1.00 46.66 202 SER A O 1
ATOM 1700 N N . ARG A 1 203 ? 1.428 -63.354 -1.782 1.00 42.19 203 ARG A N 1
ATOM 1701 C CA . ARG A 1 203 ? 0.601 -62.862 -2.899 1.00 42.19 203 ARG A CA 1
ATOM 1702 C C . ARG A 1 203 ? 0.035 -61.452 -2.740 1.00 42.19 203 ARG A C 1
ATOM 1704 O O . ARG A 1 203 ? -1.032 -61.216 -2.190 1.00 42.19 203 ARG A O 1
ATOM 1711 N N . ALA A 1 204 ? 0.755 -60.524 -3.373 1.00 49.47 204 ALA A N 1
ATOM 1712 C CA . ALA A 1 204 ? 0.170 -59.340 -3.978 1.00 49.47 204 ALA A CA 1
ATOM 1713 C C . ALA A 1 204 ? -0.952 -59.777 -4.936 1.00 49.47 204 ALA A C 1
ATOM 1715 O O . ALA A 1 204 ? -0.698 -60.157 -6.077 1.00 49.47 204 ALA A O 1
ATOM 1716 N N . GLU A 1 205 ? -2.189 -59.765 -4.453 1.00 39.62 205 GLU A N 1
ATOM 1717 C CA . GLU A 1 205 ? -3.353 -59.709 -5.327 1.00 39.62 205 GLU A CA 1
ATOM 1718 C C . GLU A 1 205 ? -3.443 -58.281 -5.888 1.00 39.62 205 GLU A C 1
ATOM 1720 O O . GLU A 1 205 ? -3.176 -57.317 -5.157 1.00 39.62 205 GLU A O 1
ATOM 1725 N N . PRO A 1 206 ? -3.759 -58.117 -7.185 1.00 43.78 206 PRO A N 1
ATOM 1726 C CA . PRO A 1 206 ? -3.802 -56.807 -7.809 1.00 43.78 206 PRO A CA 1
ATOM 1727 C C . PRO A 1 206 ? -4.803 -55.955 -7.041 1.00 43.78 206 PRO A C 1
ATOM 1729 O O . PRO A 1 206 ? -5.929 -56.388 -6.795 1.00 43.78 206 PRO A O 1
ATOM 1732 N N . ILE A 1 207 ? -4.369 -54.757 -6.645 1.00 46.62 207 ILE A N 1
ATOM 1733 C CA . ILE A 1 207 ? -5.211 -53.732 -6.034 1.00 46.62 207 ILE A CA 1
ATOM 1734 C C . ILE A 1 207 ? -6.447 -53.618 -6.927 1.00 46.62 207 ILE A C 1
ATOM 1736 O O . ILE A 1 207 ? -6.375 -53.051 -8.018 1.00 46.62 207 ILE A O 1
ATOM 1740 N N . ARG A 1 208 ? -7.573 -54.215 -6.511 1.00 45.88 208 ARG A N 1
ATOM 1741 C CA . ARG A 1 208 ? -8.858 -53.962 -7.157 1.00 45.88 208 ARG A CA 1
ATOM 1742 C C . ARG A 1 208 ? -9.017 -52.458 -7.083 1.00 45.88 208 ARG A C 1
ATOM 1744 O O . ARG A 1 208 ? -9.026 -51.917 -5.982 1.00 45.88 208 ARG A O 1
ATOM 1751 N N . ALA A 1 209 ? -9.065 -51.809 -8.243 1.00 51.88 209 ALA A N 1
ATOM 1752 C CA . ALA A 1 209 ? -9.344 -50.392 -8.354 1.00 51.88 209 ALA A CA 1
ATOM 1753 C C . ALA A 1 209 ? -10.662 -50.133 -7.621 1.00 51.88 209 ALA A C 1
ATOM 1755 O O . ALA A 1 209 ? -11.744 -50.405 -8.141 1.00 51.88 209 ALA A O 1
ATOM 1756 N N . THR A 1 210 ? -10.574 -49.700 -6.367 1.00 51.69 210 THR A N 1
ATOM 1757 C CA . THR A 1 210 ? -11.722 -49.252 -5.602 1.00 51.69 210 THR A CA 1
ATOM 1758 C C . THR A 1 210 ? -12.182 -47.983 -6.289 1.00 51.69 210 THR A C 1
ATOM 1760 O O . THR A 1 210 ? -11.544 -46.937 -6.199 1.00 51.69 210 THR A O 1
ATOM 1763 N N . ILE A 1 211 ? -13.260 -48.110 -7.057 1.00 58.97 211 ILE A N 1
ATOM 1764 C CA . ILE A 1 211 ? -13.951 -46.981 -7.664 1.00 58.97 211 ILE A CA 1
ATOM 1765 C C . ILE A 1 211 ? -14.379 -46.086 -6.502 1.00 58.97 211 ILE A C 1
ATOM 1767 O O . ILE A 1 211 ? -15.216 -46.478 -5.689 1.00 58.97 211 ILE A O 1
ATOM 1771 N N . PHE A 1 212 ? -13.754 -44.917 -6.385 1.00 63.38 212 PHE A N 1
ATOM 1772 C CA . PHE A 1 212 ? -14.152 -43.915 -5.408 1.00 63.38 212 PHE A CA 1
ATOM 1773 C C . PHE A 1 212 ? -15.595 -43.494 -5.712 1.00 63.38 212 PHE A C 1
ATOM 1775 O O . PHE A 1 212 ? -15.878 -43.004 -6.806 1.00 63.38 212 PHE A O 1
ATOM 1782 N N . GLN A 1 213 ? -16.507 -43.720 -4.767 1.00 67.94 213 GLN A N 1
ATOM 1783 C CA . GLN A 1 213 ? -17.904 -43.302 -4.873 1.00 67.94 213 GLN A CA 1
ATOM 1784 C C . GLN A 1 213 ? -18.134 -42.064 -4.011 1.00 67.94 213 GLN A C 1
ATOM 1786 O O . GLN A 1 213 ? -17.753 -42.028 -2.842 1.00 67.94 213 GLN A O 1
ATOM 1791 N N . TYR A 1 214 ? -18.762 -41.052 -4.605 1.00 75.75 214 TYR A N 1
ATOM 1792 C CA . TYR A 1 214 ? -19.142 -39.833 -3.903 1.00 75.75 214 TYR A CA 1
ATOM 1793 C C . TYR A 1 214 ? -20.324 -40.091 -2.956 1.00 75.75 214 TYR A C 1
ATOM 1795 O O . TYR A 1 214 ? -21.223 -40.857 -3.315 1.00 75.75 214 TYR A O 1
ATOM 1803 N N . PRO A 1 215 ? -20.357 -39.455 -1.771 1.00 75.94 215 PRO A N 1
ATOM 1804 C CA . PRO A 1 215 ? -21.493 -39.546 -0.859 1.00 75.94 215 PRO A CA 1
ATOM 1805 C C . PRO A 1 215 ? -22.803 -39.062 -1.498 1.00 75.94 215 PRO A C 1
ATOM 1807 O O . PRO A 1 215 ? -22.819 -38.156 -2.332 1.00 75.94 215 PRO A O 1
ATOM 1810 N N . VAL A 1 216 ? -23.922 -39.649 -1.073 1.00 71.81 216 VAL A N 1
ATOM 1811 C CA . VAL A 1 216 ? -25.264 -39.296 -1.562 1.00 71.81 216 VAL A CA 1
ATOM 1812 C C . VAL A 1 216 ? -25.596 -37.847 -1.175 1.00 71.81 216 VAL A C 1
ATOM 1814 O O . VAL A 1 216 ? -25.415 -37.462 -0.024 1.00 71.81 216 VAL A O 1
ATOM 1817 N N . GLY A 1 217 ? -26.069 -37.042 -2.135 1.00 76.62 217 GLY A N 1
ATOM 1818 C CA . GLY A 1 217 ? -26.369 -35.611 -1.952 1.00 76.62 217 GLY A CA 1
ATOM 1819 C C . GLY A 1 217 ? -25.272 -34.651 -2.431 1.00 76.62 217 GLY A C 1
ATOM 1820 O O . GLY A 1 217 ? -25.448 -33.438 -2.349 1.00 76.62 217 GLY A O 1
ATOM 1821 N N . TRP A 1 218 ? -24.155 -35.169 -2.951 1.00 72.88 218 TRP A N 1
ATOM 1822 C CA . TRP A 1 218 ? -23.126 -34.343 -3.582 1.00 72.88 218 TRP A CA 1
ATOM 1823 C C . TRP A 1 218 ? -23.578 -33.800 -4.947 1.00 72.88 218 TRP A C 1
ATOM 1825 O O . TRP A 1 218 ? -24.232 -34.527 -5.703 1.00 72.88 218 TRP A O 1
ATOM 1835 N N . PRO A 1 219 ? -23.211 -32.551 -5.292 1.00 74.12 219 PRO A N 1
ATOM 1836 C CA . PRO A 1 219 ? -23.494 -31.996 -6.608 1.00 74.12 219 PRO A CA 1
ATOM 1837 C C . PRO A 1 219 ? -22.782 -32.802 -7.709 1.00 74.12 219 PRO A C 1
ATOM 1839 O O . PRO A 1 219 ? -21.770 -33.465 -7.441 1.00 74.12 219 PRO A O 1
ATOM 1842 N N . PRO A 1 220 ? -23.291 -32.767 -8.956 1.00 78.75 220 PRO A N 1
ATOM 1843 C CA . PRO A 1 220 ? -22.698 -33.493 -10.074 1.00 78.75 220 PRO A CA 1
ATOM 1844 C C . PRO A 1 220 ? -21.195 -33.212 -10.211 1.00 78.75 220 PRO A C 1
ATOM 1846 O O . PRO A 1 220 ? -20.748 -32.079 -10.060 1.00 78.75 220 PRO A O 1
ATOM 1849 N N . ILE A 1 221 ? -20.398 -34.226 -10.575 1.00 71.31 221 ILE A N 1
ATOM 1850 C CA . ILE A 1 221 ? -18.922 -34.129 -10.684 1.00 71.31 221 ILE A CA 1
ATOM 1851 C C . ILE A 1 221 ? -18.469 -32.954 -11.573 1.00 71.31 221 ILE A C 1
ATOM 1853 O O . ILE A 1 221 ? -17.396 -32.383 -11.373 1.00 71.31 221 ILE A O 1
ATOM 1857 N N . GLN A 1 222 ? -19.292 -32.583 -12.555 1.00 74.44 222 GLN A N 1
ATOM 1858 C CA . GLN A 1 222 ? -19.052 -31.471 -13.476 1.00 74.44 222 GLN A CA 1
ATOM 1859 C C . GLN A 1 222 ? -19.028 -30.104 -12.773 1.00 74.44 222 GLN A C 1
ATOM 1861 O O . GLN A 1 222 ? -18.287 -29.226 -13.214 1.00 74.44 222 GLN A O 1
ATOM 1866 N N . GLU A 1 223 ? -19.757 -29.958 -11.667 1.00 78.50 223 GLU A N 1
ATOM 1867 C CA . GLU A 1 223 ? -19.866 -28.733 -10.865 1.00 78.50 223 GLU A CA 1
ATOM 1868 C C . GLU A 1 223 ? -18.842 -28.678 -9.720 1.00 78.50 223 GLU A C 1
ATOM 1870 O O . GLU A 1 223 ? -18.641 -27.631 -9.108 1.00 78.50 223 GLU A O 1
ATOM 1875 N N . LEU A 1 224 ? -18.134 -29.782 -9.449 1.00 74.44 224 LEU A N 1
ATOM 1876 C CA . LEU A 1 224 ? -17.093 -29.810 -8.425 1.00 74.44 224 LEU A CA 1
ATOM 1877 C C . LEU A 1 224 ? -15.828 -29.083 -8.912 1.00 74.44 224 LEU A C 1
ATOM 1879 O O . LEU A 1 224 ? -15.361 -29.353 -10.029 1.00 74.44 224 LEU A O 1
ATOM 1883 N N . PRO A 1 225 ? -15.198 -28.225 -8.090 1.00 76.31 225 PRO A N 1
ATOM 1884 C CA . PRO A 1 225 ? -13.886 -27.673 -8.403 1.00 76.31 225 PRO A CA 1
ATOM 1885 C C . PRO A 1 225 ? -12.851 -28.805 -8.557 1.00 76.31 225 PRO A C 1
ATOM 1887 O O . PRO A 1 225 ? -12.985 -29.840 -7.899 1.00 76.31 225 PRO A O 1
ATOM 1890 N N . PRO A 1 226 ? -11.803 -28.639 -9.392 1.00 71.19 226 PRO A N 1
ATOM 1891 C CA . PRO A 1 226 ? -10.811 -29.685 -9.669 1.00 71.19 226 PRO A CA 1
ATOM 1892 C C . PRO A 1 226 ? -10.213 -30.340 -8.416 1.00 71.19 226 PRO A C 1
ATOM 1894 O O . PRO A 1 226 ? -9.973 -31.542 -8.414 1.00 71.19 226 PRO A O 1
ATOM 1897 N N . SER A 1 227 ? -10.046 -29.572 -7.336 1.00 74.75 227 SER A N 1
ATOM 1898 C CA . SER A 1 227 ? -9.522 -30.037 -6.047 1.00 74.75 227 SER A CA 1
ATOM 1899 C C . SER A 1 227 ? -10.424 -31.043 -5.317 1.00 74.75 227 SER A C 1
ATOM 1901 O O . SER A 1 227 ? -9.935 -31.777 -4.466 1.00 74.75 227 SER A O 1
ATOM 1903 N N . LEU A 1 228 ? -11.726 -31.077 -5.629 1.00 72.31 228 LEU A N 1
ATOM 1904 C CA . LEU A 1 228 ? -12.714 -31.996 -5.038 1.00 72.31 228 LEU A CA 1
ATOM 1905 C C . LEU A 1 228 ? -13.060 -33.170 -5.968 1.00 72.31 228 LEU A C 1
ATOM 1907 O O . LEU A 1 228 ? -13.932 -33.990 -5.664 1.00 72.31 228 LEU A O 1
ATOM 1911 N N . ARG A 1 229 ? -12.387 -33.266 -7.118 1.00 75.56 229 ARG A N 1
ATOM 1912 C CA . ARG A 1 229 ? -12.545 -34.391 -8.038 1.00 75.56 229 ARG A CA 1
ATOM 1913 C C . ARG A 1 229 ? -11.621 -35.526 -7.610 1.00 75.56 229 ARG A C 1
ATOM 1915 O O . ARG A 1 229 ? -10.458 -35.303 -7.286 1.00 75.56 229 ARG A O 1
ATOM 1922 N N . ALA A 1 230 ? -12.144 -36.746 -7.608 1.00 71.25 230 ALA A N 1
ATOM 1923 C CA . ALA A 1 230 ? -11.354 -37.927 -7.328 1.00 71.25 230 ALA A CA 1
ATOM 1924 C C . ALA A 1 230 ? -10.237 -38.046 -8.380 1.00 71.25 230 ALA A C 1
ATOM 1926 O O . ALA A 1 230 ? -10.466 -37.721 -9.552 1.00 71.25 230 ALA A O 1
ATOM 1927 N N . PRO A 1 231 ? -9.033 -38.492 -7.989 1.00 66.94 231 PRO A N 1
ATOM 1928 C CA . PRO A 1 231 ? -7.961 -38.722 -8.944 1.00 66.94 231 PRO A CA 1
ATOM 1929 C C . PRO A 1 231 ? -8.405 -39.757 -9.993 1.00 66.94 231 PRO A C 1
ATOM 1931 O O . PRO A 1 231 ? -9.088 -40.726 -9.644 1.00 66.94 231 PRO A O 1
ATOM 1934 N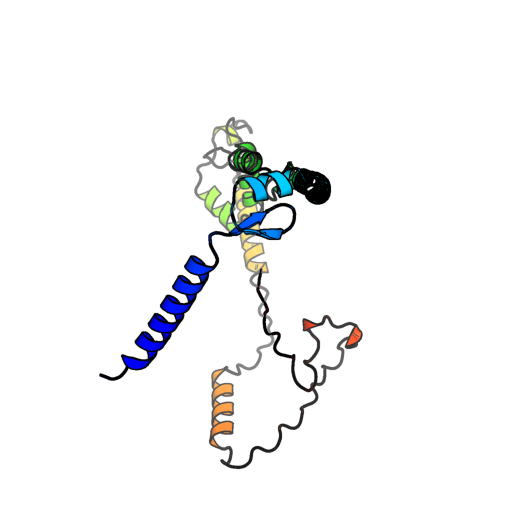 N . PRO A 1 232 ? -8.037 -39.576 -11.274 1.00 67.69 232 PRO A N 1
ATOM 1935 C CA . PRO A 1 232 ? -8.402 -40.519 -12.322 1.00 67.69 232 PRO A CA 1
ATOM 1936 C C . PRO A 1 232 ? -7.813 -41.911 -12.031 1.00 67.69 232 PRO A C 1
ATOM 1938 O O . PRO A 1 232 ? -6.762 -42.010 -11.385 1.00 67.69 232 PRO A O 1
ATOM 1941 N N . PRO A 1 233 ? -8.452 -42.998 -12.504 1.00 59.69 233 PRO A N 1
ATOM 1942 C CA . PRO A 1 233 ? -7.905 -44.345 -12.377 1.00 59.69 233 PRO A CA 1
ATOM 1943 C C . PRO A 1 233 ? -6.544 -44.404 -13.091 1.00 59.69 233 PRO A C 1
ATOM 1945 O O . PRO A 1 233 ? -6.478 -44.361 -14.315 1.00 59.69 233 PRO A O 1
ATOM 1948 N N . GLY A 1 234 ? -5.456 -44.428 -12.314 1.00 63.78 234 GLY A N 1
ATOM 1949 C CA . GLY A 1 234 ? -4.076 -44.280 -12.804 1.00 63.78 234 GLY A CA 1
ATOM 1950 C C . GLY A 1 234 ? -3.263 -43.165 -12.131 1.00 63.78 234 GLY A C 1
ATOM 1951 O O . GLY A 1 234 ? -2.052 -43.106 -12.323 1.00 63.78 234 GLY A O 1
ATOM 1952 N N . GLY A 1 235 ? -3.892 -42.328 -11.298 1.00 67.12 235 GLY A N 1
ATOM 1953 C CA . GLY A 1 235 ? -3.230 -41.229 -10.589 1.00 67.12 235 GLY A CA 1
ATOM 1954 C C . GLY A 1 235 ? -2.951 -40.011 -11.477 1.00 67.12 235 GLY A C 1
ATOM 1955 O O . GLY A 1 235 ? -3.196 -40.018 -12.682 1.00 67.12 235 GLY A O 1
ATOM 1956 N N . TRP A 1 236 ? -2.457 -38.928 -10.874 1.00 66.75 236 TRP A N 1
ATOM 1957 C CA . TRP A 1 236 ? -2.025 -37.747 -11.624 1.00 66.75 236 TRP A CA 1
ATOM 1958 C C . TRP A 1 236 ? -0.618 -37.977 -12.191 1.00 66.75 236 TRP A C 1
ATOM 1960 O O . TRP A 1 236 ? 0.257 -38.429 -11.447 1.00 66.75 236 TRP A O 1
ATOM 1970 N N . PRO A 1 237 ? -0.358 -37.658 -13.472 1.00 70.38 237 PRO A N 1
ATOM 1971 C CA . PRO A 1 237 ? 0.990 -37.734 -14.016 1.00 70.38 237 PRO A CA 1
ATOM 1972 C C . PRO A 1 237 ? 1.918 -36.815 -13.212 1.00 70.38 237 PRO A C 1
ATOM 1974 O O . PRO A 1 237 ? 1.598 -35.646 -12.985 1.00 70.38 237 PRO A O 1
ATOM 1977 N N . LEU A 1 238 ? 3.063 -37.347 -12.774 1.00 59.03 238 LEU A N 1
ATOM 1978 C CA . LEU A 1 238 ? 4.098 -36.578 -12.084 1.00 59.03 238 LEU A CA 1
ATOM 1979 C C . LEU A 1 238 ? 4.586 -35.469 -13.019 1.00 59.03 238 LEU A C 1
ATOM 1981 O O . LEU A 1 238 ? 5.282 -35.735 -13.997 1.00 59.03 238 LEU A O 1
ATOM 1985 N N . GLN A 1 239 ? 4.203 -34.226 -12.735 1.00 63.34 239 GLN A N 1
ATOM 1986 C CA . GLN A 1 239 ? 4.678 -33.068 -13.484 1.00 63.34 239 GLN A CA 1
ATOM 1987 C C . GLN A 1 239 ? 6.145 -32.812 -13.094 1.00 63.34 239 GLN A C 1
ATOM 1989 O O . GLN A 1 239 ? 6.399 -32.488 -11.933 1.00 63.34 239 GLN A O 1
ATOM 1994 N N . PRO A 1 240 ? 7.126 -32.928 -14.013 1.00 60.66 240 PRO A N 1
ATOM 1995 C CA . PRO A 1 240 ? 8.552 -32.906 -13.661 1.00 60.66 240 PRO A CA 1
ATOM 1996 C C . PRO A 1 240 ? 9.074 -31.571 -13.110 1.00 60.66 240 PRO A C 1
ATOM 1998 O O . PRO A 1 240 ? 10.234 -31.488 -12.711 1.00 60.66 240 PRO A O 1
ATOM 2001 N N . ARG A 1 241 ? 8.275 -30.496 -13.128 1.00 55.72 241 ARG A N 1
ATOM 2002 C CA . ARG A 1 241 ? 8.752 -29.158 -12.760 1.00 55.72 241 ARG A CA 1
ATOM 2003 C C . ARG A 1 241 ? 7.628 -28.237 -12.290 1.00 55.72 241 ARG A C 1
ATOM 2005 O O . ARG A 1 241 ? 7.236 -27.315 -12.998 1.00 55.72 241 ARG A O 1
ATOM 2012 N N . VAL A 1 242 ? 7.139 -28.449 -11.072 1.00 59.03 242 VAL A N 1
ATOM 2013 C CA . VAL A 1 242 ? 6.368 -27.419 -10.360 1.00 59.03 242 VAL A CA 1
ATOM 2014 C C . VAL A 1 242 ? 7.374 -26.517 -9.647 1.00 59.03 242 VAL A C 1
ATOM 2016 O O . VAL A 1 242 ? 7.913 -26.876 -8.606 1.00 59.03 242 VAL A O 1
ATOM 2019 N N . GLN A 1 243 ? 7.691 -25.371 -10.248 1.00 53.69 243 GLN A N 1
ATOM 2020 C CA . GLN A 1 243 ? 8.370 -24.288 -9.537 1.00 53.69 243 GLN A CA 1
ATOM 2021 C C . GLN A 1 243 ? 7.275 -23.443 -8.897 1.00 53.69 243 GLN A C 1
ATOM 2023 O O . GLN A 1 243 ? 6.509 -22.798 -9.610 1.00 53.69 243 GLN A O 1
ATOM 2028 N N . TRP A 1 244 ? 7.175 -23.486 -7.573 1.00 49.00 244 TRP A N 1
ATOM 2029 C CA . TRP A 1 244 ? 6.453 -22.452 -6.844 1.00 49.00 244 TRP A CA 1
ATOM 2030 C C . TRP A 1 244 ? 7.234 -21.148 -7.044 1.00 49.00 244 TRP A C 1
ATOM 2032 O O . TRP A 1 244 ? 8.447 -21.131 -6.827 1.00 49.00 244 TRP A O 1
ATOM 2042 N N . GLY A 1 245 ? 6.562 -20.143 -7.610 1.00 46.22 245 GLY A N 1
ATOM 2043 C CA . GLY A 1 245 ? 7.143 -18.841 -7.950 1.00 46.22 245 GLY A CA 1
ATOM 2044 C C . GLY A 1 245 ? 7.520 -18.014 -6.734 1.00 46.22 245 GLY A C 1
ATOM 2045 O O . GLY A 1 245 ? 6.899 -18.221 -5.668 1.00 46.22 245 GLY A O 1
#

InterPro domains:
  IPR000571 Zinc finger, CCCH-type [PF00642] (129-152)
  IPR000571 Zinc finger, CCCH-type [PS50103] (126-154)
  IPR000571 Zinc finger, CCCH-type [SM00356] (127-153)
  IPR003604 Matrin/U1-C-like, C2H2-type zinc finger [SM00451] (25-59)
  IPR003604 Matrin/U1-C-like, C2H2-type zinc finger [SM00451] (77-111)
  IPR013085 U1-C, C2H2-type zinc finger [PF06220] (26-58)
  IPR013085 U1-C, C2H2-type zinc finger [PF06220] (78-113)
  IPR036236 Zinc finger C2H2 superfamily [SSF57667] (25-72)
  IPR036236 Zinc finger C2H2 superfamily [SSF57667] (77-135)
  IPR036855 Zinc finger, CCCH-type superfamily [SSF90229] (129-153)

Organism: Tupaia chinensis (NCBI:txid246437)

Foldseek 3Di:
DPDPPVVVVVVVVVVVVVVVDVVQADWDADPQPRDIDHDDPVVVVCQCPDPVNVVSNVVSVVVVVVVVVVVVVVQQPDWDADPLQRDIGRDDPVVVVCCCPDPNSVVSNVVSVVVVDDLVNVLVQQVPFAADPCCVVPVDDPCPPNDSHHNDDPVNSVVSVVVNVVVVVVVVDPPPPVCPPCPPVVVVVVVVVVVVVPDDPDDDDDPPPPPDDDDPPDDPLVPDDPVPHDAPPPGDPPDPDDDPD